Protein AF-A0A960BX23-F1 (afdb_monomer_lite)

pLDDT: mean 86.43, std 12.72, range [44.78, 97.5]

Secondary structure (DSSP, 8-state):
-HHHHTT--STTTTB--TTSPPPPS-SSHHHHHHHHH-HHHHIIIIIS-------TTT--S--HHHHHHHHHHHHHHHHHT-S-PPTTPPPPHHHHHHHHHHHHHHHHHHHHHS--S-HHHHHHHHHHHHHHHHHHHHHHHHHHTTTEEEEEEEEEEEEEEEE-TTS-EEEEEEEEEEEEEETT--EEEEEEE-S-GGGGTT-SSSSTTTTTT--HHHHHHHHHHHHH---SSPEEEEEEE-SGGGTT-EEEEEE-HHHHHHHHHHHHHHHHHHHTTB-----EEETTEEE-TTT--STT-S---HHHHHHHTTSGGGHHHHHHH-

Sequence (326 aa):
IHDRAEAVFSRFTGLVGDQVPLPEIGPSPTRLQKWFECPHHYFQRYILGLREEDDPDETVEMSPLDEGTLLHRILERLVSEWQEPGFGHPWPDQLVGRLQEITDEEFLAAETSMLIGLHIPWERTKDKLRADLHAWIASDEALRAGRWKPWATELHFDDLEVPLPDGTSLTLQGSVDRVDVDAAGNLRVLDYKSGKAAKYARLCEEEPTDQGKFLQLPLYALAAQRDLGAGPEPTRADYWFISAGQKGKTAGYDVTDDVLGRALEVIQVAVDGHRGGLFPPRPIAHSKGWECPSCQADDGKDRYDSEWFEQLLDDDLLSAYRGVIS

Structure (mmCIF, N/CA/C/O backbone):
data_AF-A0A960BX23-F1
#
_entry.id   AF-A0A960BX23-F1
#
loop_
_atom_site.group_PDB
_atom_site.id
_atom_site.type_symbol
_atom_site.label_atom_id
_atom_site.label_alt_id
_atom_site.labe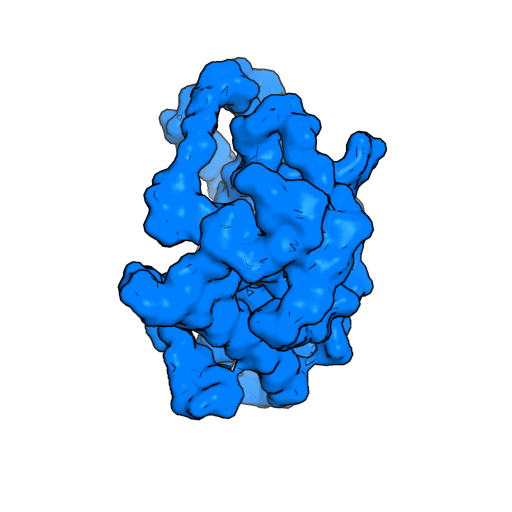l_comp_id
_atom_site.label_asym_id
_atom_site.label_entity_id
_atom_site.label_seq_id
_atom_site.pdbx_PDB_ins_code
_atom_site.Cartn_x
_atom_site.Cartn_y
_atom_site.Cartn_z
_atom_site.occupancy
_atom_site.B_iso_or_equiv
_atom_site.auth_seq_id
_atom_site.auth_comp_id
_atom_site.auth_asym_id
_atom_site.auth_atom_id
_atom_site.pdbx_PDB_model_num
ATOM 1 N N . ILE A 1 1 ? 27.955 5.524 -22.785 1.00 57.09 1 ILE A N 1
ATOM 2 C CA . ILE A 1 1 ? 28.067 7.004 -22.781 1.00 57.09 1 ILE A CA 1
ATOM 3 C C . ILE A 1 1 ? 27.251 7.599 -23.931 1.00 57.09 1 ILE A C 1
ATOM 5 O O . ILE A 1 1 ? 26.385 8.399 -23.634 1.00 57.09 1 ILE A O 1
ATOM 9 N N . HIS A 1 2 ? 27.432 7.166 -25.189 1.00 70.69 2 HIS A N 1
ATOM 10 C CA . HIS A 1 2 ? 26.635 7.656 -26.334 1.00 70.69 2 HIS A CA 1
ATOM 11 C C . HIS A 1 2 ? 25.125 7.385 -26.191 1.00 70.69 2 HIS A C 1
ATOM 13 O O . HIS A 1 2 ? 24.346 8.324 -26.176 1.00 70.69 2 HIS A O 1
ATOM 19 N N . ASP A 1 3 ? 24.730 6.131 -25.946 1.00 75.00 3 ASP A N 1
ATOM 20 C CA . ASP A 1 3 ? 23.313 5.738 -25.820 1.00 75.00 3 ASP A CA 1
ATOM 21 C C . ASP A 1 3 ? 22.569 6.509 -24.719 1.00 75.00 3 ASP A C 1
ATOM 23 O O . ASP A 1 3 ? 21.419 6.896 -24.889 1.00 75.00 3 ASP A O 1
ATOM 27 N N . ARG A 1 4 ? 23.250 6.775 -23.594 1.00 72.62 4 ARG A N 1
ATOM 28 C CA . ARG A 1 4 ? 22.710 7.588 -22.496 1.00 72.62 4 ARG A CA 1
ATOM 29 C C . ARG A 1 4 ? 22.550 9.049 -22.891 1.00 72.62 4 ARG A C 1
ATOM 31 O O . ARG A 1 4 ? 21.588 9.658 -22.469 1.00 72.62 4 ARG A O 1
ATOM 38 N N . ALA A 1 5 ? 23.455 9.617 -23.685 1.00 75.00 5 ALA A N 1
ATOM 39 C CA . ALA A 1 5 ? 23.328 10.999 -24.144 1.00 75.00 5 ALA A CA 1
ATOM 40 C C . ALA A 1 5 ? 22.219 11.168 -25.198 1.00 75.00 5 ALA A C 1
ATOM 42 O O . ALA A 1 5 ? 21.631 12.239 -25.292 1.00 75.00 5 ALA A O 1
ATOM 43 N N . GLU A 1 6 ? 21.926 10.117 -25.965 1.00 82.25 6 GLU A N 1
ATOM 44 C CA . GLU A 1 6 ? 20.954 10.134 -27.067 1.00 82.25 6 GLU A CA 1
ATOM 45 C C . GLU A 1 6 ? 19.595 9.510 -26.719 1.00 82.25 6 GLU A C 1
ATOM 47 O O . GLU A 1 6 ? 18.787 9.291 -27.617 1.00 82.25 6 GLU A O 1
ATOM 52 N N . ALA A 1 7 ? 19.348 9.205 -25.441 1.00 85.56 7 ALA A N 1
ATOM 53 C CA . ALA A 1 7 ? 18.113 8.568 -24.971 1.00 85.56 7 ALA A CA 1
ATOM 54 C C . ALA A 1 7 ? 17.758 7.269 -25.723 1.00 85.56 7 ALA A C 1
ATOM 56 O O . ALA A 1 7 ? 16.593 6.957 -25.940 1.00 85.56 7 ALA A O 1
ATOM 57 N N . VAL A 1 8 ? 18.764 6.490 -26.127 1.00 89.62 8 VAL A N 1
ATOM 58 C CA . VAL A 1 8 ? 18.545 5.196 -26.786 1.00 89.62 8 VAL A CA 1
ATOM 59 C C . VAL A 1 8 ? 18.287 4.143 -25.719 1.00 89.62 8 VAL A C 1
ATOM 61 O O . VAL A 1 8 ? 19.095 4.004 -24.794 1.00 89.62 8 VAL A O 1
ATOM 64 N N . PHE A 1 9 ? 17.202 3.374 -25.845 1.00 92.69 9 PHE A N 1
ATOM 65 C CA . PHE A 1 9 ? 16.925 2.274 -24.927 1.00 92.69 9 PHE A CA 1
ATOM 66 C C . PHE A 1 9 ? 17.838 1.076 -25.229 1.00 92.69 9 PHE A C 1
ATOM 68 O O . PHE A 1 9 ? 17.788 0.437 -26.276 1.00 92.69 9 PHE A O 1
ATOM 75 N N . SER A 1 10 ? 18.768 0.814 -24.317 1.00 91.12 10 SER A N 1
ATOM 76 C CA . SER A 1 10 ? 19.841 -0.162 -24.466 1.00 91.12 10 SER A CA 1
ATOM 77 C C . SER A 1 10 ? 20.280 -0.667 -23.094 1.00 91.12 10 SER A C 1
ATOM 79 O O . SER A 1 10 ? 19.773 -0.246 -22.050 1.00 91.12 10 SER A O 1
ATOM 81 N N . ARG A 1 11 ? 21.274 -1.558 -23.057 1.00 88.88 11 ARG A N 1
ATOM 82 C CA . ARG A 1 11 ? 21.848 -2.060 -21.796 1.00 88.88 11 ARG A CA 1
ATOM 83 C C . ARG A 1 11 ? 22.379 -0.980 -20.855 1.00 88.88 11 ARG A C 1
ATOM 85 O O . ARG A 1 11 ? 22.624 -1.258 -19.687 1.00 88.88 11 ARG A O 1
ATOM 92 N N . PHE A 1 12 ? 22.600 0.238 -21.350 1.00 84.12 12 PHE A N 1
ATOM 93 C CA . PHE A 1 12 ? 23.066 1.364 -20.540 1.00 84.12 12 PHE A CA 1
ATOM 94 C C . PHE A 1 12 ? 21.935 2.228 -19.975 1.00 84.12 12 PHE A C 1
ATOM 96 O O . PHE A 1 12 ? 22.207 3.070 -19.117 1.00 84.12 12 PHE A O 1
ATOM 103 N N . THR A 1 13 ? 20.706 2.019 -20.443 1.00 85.75 13 THR A N 1
ATOM 104 C CA . THR A 1 13 ? 19.492 2.778 -20.104 1.00 85.75 13 THR A CA 1
ATOM 105 C C . THR A 1 13 ? 18.345 1.852 -19.684 1.00 85.75 13 THR A C 1
ATOM 107 O O . THR A 1 13 ? 17.193 2.267 -19.673 1.00 85.75 13 THR A O 1
ATOM 110 N N . GLY A 1 14 ? 18.656 0.611 -19.288 1.00 89.12 14 GLY A N 1
ATOM 111 C CA . GLY A 1 14 ? 17.712 -0.280 -18.608 1.00 89.12 14 GLY A CA 1
ATOM 112 C C . GLY A 1 14 ? 17.320 -1.560 -19.343 1.00 89.12 14 GLY A C 1
ATOM 113 O O . GLY A 1 14 ? 16.531 -2.321 -18.794 1.00 89.12 14 GLY A O 1
ATOM 114 N N . LEU A 1 15 ? 17.848 -1.840 -20.539 1.00 94.06 15 LEU A N 1
ATOM 115 C CA . LEU A 1 15 ? 17.558 -3.088 -21.257 1.00 94.06 15 LEU A CA 1
ATOM 116 C C . LEU A 1 15 ? 18.519 -4.213 -20.848 1.00 94.06 15 LEU A C 1
ATOM 118 O O . LEU A 1 15 ? 19.653 -4.296 -21.320 1.00 94.06 15 LEU A O 1
ATOM 122 N N . VAL A 1 16 ? 18.051 -5.109 -19.989 1.00 93.06 16 VAL A N 1
ATOM 123 C CA . VAL A 1 16 ? 18.758 -6.340 -19.605 1.00 93.06 16 VAL A CA 1
ATOM 124 C C . VAL A 1 16 ? 18.499 -7.458 -20.622 1.00 93.06 16 VAL A C 1
ATOM 126 O O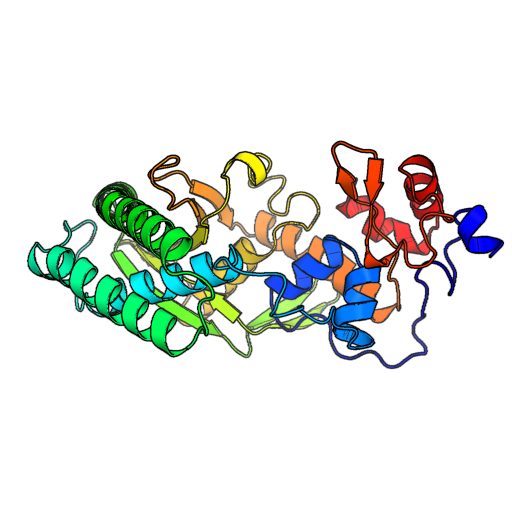 . VAL A 1 16 ? 19.424 -8.197 -20.964 1.00 93.06 16 VAL A O 1
ATOM 129 N N . GLY A 1 17 ? 17.271 -7.534 -21.146 1.00 88.31 17 GLY A N 1
ATOM 130 C CA . GLY A 1 17 ? 16.809 -8.588 -22.052 1.00 88.31 17 GLY A CA 1
ATOM 131 C C . GLY A 1 17 ? 16.349 -9.865 -21.334 1.00 88.31 17 GLY A C 1
ATOM 132 O O . GLY A 1 17 ? 16.574 -10.046 -20.139 1.00 88.31 17 GLY A O 1
ATOM 133 N N . ASP A 1 18 ? 15.732 -10.770 -22.094 1.00 83.69 18 ASP A N 1
ATOM 134 C CA . ASP A 1 18 ? 15.090 -12.006 -21.612 1.00 83.69 18 ASP A CA 1
ATOM 135 C C . ASP A 1 18 ? 16.061 -13.177 -21.356 1.00 83.69 18 ASP A C 1
ATOM 137 O O . ASP A 1 18 ? 15.694 -14.201 -20.782 1.00 83.69 18 ASP A O 1
ATOM 141 N N . GLN A 1 19 ? 17.323 -13.037 -21.769 1.00 82.44 19 GLN A N 1
ATOM 142 C CA . GLN A 1 19 ? 18.347 -14.079 -21.637 1.00 82.44 19 GLN A CA 1
ATOM 143 C C . GLN A 1 19 ? 18.961 -14.152 -20.231 1.00 82.44 19 GLN A C 1
ATOM 145 O O . GLN A 1 19 ? 19.704 -15.088 -19.926 1.00 82.44 19 GLN A O 1
ATOM 150 N N . VAL A 1 20 ? 18.706 -13.153 -19.383 1.00 82.38 20 VAL A N 1
ATOM 151 C CA . VAL A 1 20 ? 19.218 -13.109 -18.011 1.00 82.38 20 VAL A CA 1
ATOM 152 C C . VAL A 1 20 ? 18.147 -13.670 -17.078 1.00 82.38 20 VAL A C 1
ATOM 154 O O . VAL A 1 20 ? 17.039 -13.142 -17.057 1.00 82.38 20 VAL A O 1
ATOM 157 N N . PRO A 1 21 ? 18.443 -14.713 -16.281 1.00 84.31 21 PRO A N 1
ATOM 158 C CA . PRO A 1 21 ? 17.477 -15.235 -15.327 1.00 84.31 21 PRO A CA 1
ATOM 159 C C . PRO A 1 21 ? 17.216 -14.186 -14.245 1.00 84.31 21 PRO A C 1
ATOM 161 O O . PRO A 1 21 ? 18.116 -13.822 -13.485 1.00 84.31 21 PRO A O 1
ATOM 164 N N . LEU A 1 22 ? 15.978 -13.704 -14.182 1.00 87.69 22 LEU A N 1
ATOM 165 C CA . LEU A 1 22 ? 15.517 -12.771 -13.162 1.00 87.69 22 LEU A CA 1
ATOM 166 C C . LEU A 1 22 ? 14.704 -13.530 -12.103 1.00 87.69 22 LEU A C 1
ATOM 168 O O . LEU A 1 22 ? 13.997 -14.479 -12.448 1.00 87.69 22 LEU A O 1
ATOM 172 N N . PRO A 1 23 ? 14.783 -13.138 -10.817 1.00 86.88 23 PRO A N 1
ATOM 173 C CA . PRO A 1 23 ? 13.847 -13.636 -9.810 1.00 86.88 23 PRO A CA 1
ATOM 174 C C . PRO A 1 23 ? 12.416 -13.239 -10.190 1.00 86.88 23 PRO A C 1
ATOM 176 O O . PRO A 1 23 ? 12.231 -12.313 -10.977 1.00 86.88 23 PRO A O 1
ATOM 179 N N . GLU A 1 24 ? 11.402 -13.882 -9.616 1.00 83.56 24 GLU A N 1
ATOM 180 C CA . GLU A 1 24 ? 10.016 -13.457 -9.837 1.00 83.56 24 GLU A CA 1
ATOM 181 C C . GLU A 1 24 ? 9.796 -11.994 -9.427 1.00 83.56 24 GLU A C 1
ATOM 183 O O . GLU A 1 24 ? 10.445 -11.456 -8.515 1.00 83.56 24 GLU A O 1
ATOM 188 N N . ILE A 1 25 ? 8.905 -11.322 -10.160 1.00 80.94 25 ILE A N 1
ATOM 189 C CA . ILE A 1 25 ? 8.555 -9.936 -9.871 1.00 80.94 25 ILE A CA 1
ATOM 190 C C . ILE A 1 25 ? 7.824 -9.861 -8.531 1.00 80.94 25 ILE A C 1
ATOM 192 O O . ILE A 1 25 ? 7.026 -10.727 -8.204 1.00 80.94 25 ILE A O 1
ATOM 196 N N . GLY A 1 26 ? 8.150 -8.807 -7.778 1.00 70.44 26 GLY A N 1
ATOM 197 C CA . GLY A 1 26 ? 7.565 -8.378 -6.517 1.00 70.44 26 GLY A CA 1
ATOM 198 C C . GLY A 1 26 ? 6.563 -9.322 -5.863 1.00 70.44 26 GLY A C 1
ATOM 199 O O . GLY A 1 26 ? 5.403 -9.276 -6.250 1.00 70.44 26 GLY A O 1
ATOM 200 N N . PRO A 1 27 ? 6.931 -10.034 -4.784 1.00 79.75 27 PRO A N 1
ATOM 201 C CA . PRO A 1 27 ? 5.985 -10.862 -4.058 1.00 79.75 27 PRO A CA 1
ATOM 202 C C . PRO A 1 27 ? 4.917 -10.028 -3.342 1.00 79.75 27 PRO A C 1
ATOM 204 O O . PRO A 1 27 ? 4.154 -10.602 -2.605 1.00 79.75 27 PRO A O 1
ATOM 207 N N . SER A 1 28 ? 4.843 -8.698 -3.470 1.00 91.00 28 SER A N 1
ATOM 208 C CA . SER A 1 28 ? 3.833 -7.897 -2.769 1.00 91.00 28 SER A CA 1
ATOM 209 C C . SER A 1 28 ? 3.283 -6.757 -3.630 1.00 91.00 28 SER A C 1
ATOM 211 O O . SER A 1 28 ? 4.014 -6.220 -4.474 1.00 91.00 28 SER A O 1
ATOM 213 N N . PRO A 1 29 ? 2.041 -6.293 -3.369 1.00 91.12 29 PRO A N 1
ATOM 214 C CA . PRO A 1 29 ? 1.460 -5.127 -4.040 1.00 91.12 29 PRO A CA 1
ATOM 215 C C . PRO A 1 29 ? 2.351 -3.882 -3.971 1.00 91.12 29 PRO A C 1
ATOM 217 O O . PRO A 1 29 ? 2.536 -3.167 -4.955 1.00 91.12 29 PRO A O 1
ATOM 220 N N . THR A 1 30 ? 2.975 -3.640 -2.816 1.00 90.19 30 THR A N 1
ATOM 221 C CA . THR A 1 30 ? 3.885 -2.506 -2.620 1.00 90.19 30 THR A CA 1
ATOM 222 C C . THR A 1 30 ? 5.138 -2.615 -3.484 1.00 90.19 30 THR A C 1
ATOM 224 O O . THR A 1 30 ? 5.590 -1.605 -4.022 1.00 90.19 30 THR A O 1
ATOM 227 N N . ARG A 1 31 ? 5.689 -3.821 -3.676 1.00 90.56 31 ARG A N 1
ATOM 228 C CA . ARG A 1 31 ? 6.862 -4.033 -4.531 1.00 90.56 31 ARG A CA 1
ATOM 229 C C . ARG A 1 31 ? 6.519 -3.918 -6.020 1.00 90.56 31 ARG A C 1
ATOM 231 O O . ARG A 1 31 ? 7.344 -3.397 -6.765 1.00 90.56 31 ARG A O 1
ATOM 238 N N . LEU A 1 32 ? 5.310 -4.296 -6.438 1.00 92.12 32 LEU A N 1
ATOM 239 C CA . LEU A 1 32 ? 4.808 -4.018 -7.793 1.00 92.12 32 LEU A CA 1
ATOM 240 C C . LEU A 1 32 ? 4.712 -2.510 -8.069 1.00 92.12 32 LEU A C 1
ATOM 242 O O . LEU A 1 32 ? 5.215 -2.038 -9.086 1.00 92.12 32 LEU A O 1
ATOM 246 N N . GLN A 1 33 ? 4.172 -1.726 -7.130 1.00 92.50 33 GLN A N 1
ATOM 247 C CA . GLN A 1 33 ? 4.143 -0.259 -7.256 1.00 92.50 33 GLN A CA 1
ATOM 248 C C . GLN A 1 33 ? 5.553 0.336 -7.400 1.00 92.50 33 GLN A C 1
ATOM 250 O O . GLN A 1 33 ? 5.752 1.264 -8.181 1.00 92.50 33 GLN A O 1
ATOM 255 N N . LYS A 1 34 ? 6.558 -0.213 -6.694 1.00 90.94 34 LYS A N 1
ATOM 256 C CA . LYS A 1 34 ? 7.957 0.239 -6.821 1.00 90.94 34 LYS A CA 1
ATOM 257 C C . LYS A 1 34 ? 8.523 0.059 -8.225 1.00 90.94 34 LYS A C 1
ATOM 259 O O . LYS A 1 34 ? 9.371 0.856 -8.623 1.00 90.94 34 LYS A O 1
ATOM 264 N N . TRP A 1 35 ? 8.053 -0.937 -8.976 1.00 93.06 35 TRP A N 1
ATOM 265 C CA . TRP A 1 35 ? 8.427 -1.080 -10.379 1.00 93.06 35 TRP A CA 1
ATOM 266 C C . TRP A 1 35 ? 7.906 0.105 -11.201 1.00 93.06 35 TRP A C 1
ATOM 268 O O . TRP A 1 35 ? 8.678 0.716 -11.927 1.00 93.06 35 TRP A O 1
ATOM 278 N N . PHE A 1 36 ? 6.650 0.525 -11.014 1.00 91.62 36 PHE A N 1
ATOM 279 C CA . PHE A 1 36 ? 6.111 1.704 -11.702 1.00 91.62 36 PHE A CA 1
ATOM 280 C C . PHE A 1 36 ? 6.722 3.024 -11.229 1.00 91.62 36 PHE A C 1
ATOM 282 O O . PHE A 1 36 ? 6.909 3.920 -12.055 1.00 91.62 36 PHE A O 1
ATOM 289 N N . GLU A 1 37 ? 7.061 3.165 -9.943 1.00 89.06 37 GLU A N 1
ATOM 290 C CA . GLU A 1 37 ? 7.750 4.360 -9.432 1.00 89.06 37 GLU A CA 1
ATOM 291 C C . GLU A 1 37 ? 9.052 4.629 -10.196 1.00 89.06 37 GLU A C 1
ATOM 293 O O . GLU A 1 37 ? 9.281 5.760 -10.618 1.00 89.06 37 GLU A O 1
ATOM 298 N N . CYS A 1 38 ? 9.889 3.606 -10.392 1.00 89.38 38 CYS A N 1
ATOM 299 C CA . CYS A 1 38 ? 11.047 3.660 -11.283 1.00 89.38 38 CYS A CA 1
ATOM 300 C C . CYS A 1 38 ? 11.579 2.236 -11.544 1.00 89.38 38 CYS A C 1
ATOM 302 O O . CYS A 1 38 ? 12.217 1.661 -10.650 1.00 89.38 38 CYS A O 1
ATOM 304 N N . PRO A 1 39 ? 11.398 1.677 -12.758 1.00 92.38 39 PRO A N 1
ATOM 305 C CA . PRO A 1 39 ? 11.865 0.327 -13.076 1.00 92.38 39 PRO A CA 1
ATOM 306 C C . PRO A 1 39 ? 13.381 0.160 -12.892 1.00 92.38 39 PRO A C 1
ATOM 308 O O . PRO A 1 39 ? 13.846 -0.859 -12.383 1.00 92.38 39 PRO A O 1
ATOM 311 N N . HIS A 1 40 ? 14.167 1.187 -13.227 1.00 89.81 40 HIS A N 1
ATOM 312 C CA . HIS A 1 40 ? 15.617 1.170 -13.023 1.00 89.81 40 HIS A CA 1
ATOM 313 C C . HIS A 1 40 ? 16.021 1.093 -11.540 1.00 89.81 40 HIS A C 1
ATOM 315 O O . HIS A 1 40 ? 16.889 0.301 -11.170 1.00 89.81 40 HIS A O 1
ATOM 321 N N . HIS A 1 41 ? 15.376 1.872 -10.664 1.00 86.50 41 HIS A N 1
ATOM 322 C CA . HIS A 1 41 ? 15.626 1.785 -9.221 1.00 86.50 41 HIS A CA 1
ATOM 323 C C . HIS A 1 41 ? 15.174 0.431 -8.661 1.00 86.50 41 HIS A C 1
ATOM 325 O O . HIS A 1 41 ? 15.878 -0.173 -7.850 1.00 86.50 41 HIS A O 1
ATOM 331 N N . TYR A 1 42 ? 14.040 -0.090 -9.141 1.00 90.44 42 TYR A N 1
ATOM 332 C CA . TYR A 1 42 ? 13.582 -1.433 -8.799 1.00 90.44 42 TYR A CA 1
ATOM 333 C C . TYR A 1 42 ? 14.642 -2.490 -9.138 1.00 90.44 42 TYR A C 1
ATOM 335 O O . TYR A 1 42 ? 14.962 -3.330 -8.295 1.00 90.44 42 TYR A O 1
ATOM 343 N N . PHE A 1 43 ? 15.226 -2.424 -10.337 1.00 91.25 43 PHE A N 1
ATOM 344 C CA . PHE A 1 43 ? 16.296 -3.326 -10.760 1.00 91.25 43 PHE A CA 1
ATOM 345 C C . PHE A 1 43 ? 17.500 -3.263 -9.816 1.00 91.25 43 PHE A C 1
ATOM 347 O O . PHE A 1 43 ? 17.950 -4.284 -9.296 1.00 91.25 43 PHE A O 1
ATOM 354 N N . GLN A 1 44 ? 17.987 -2.061 -9.521 1.00 87.69 44 GLN A N 1
ATOM 355 C CA . GLN A 1 44 ? 19.111 -1.871 -8.608 1.00 87.69 44 GLN A CA 1
ATOM 356 C C . GLN A 1 44 ? 18.833 -2.434 -7.212 1.00 87.69 44 GLN A C 1
ATOM 358 O O . GLN A 1 44 ? 19.630 -3.214 -6.688 1.00 87.69 44 GLN A O 1
ATOM 363 N N . ARG A 1 45 ? 17.688 -2.088 -6.620 1.00 86.81 45 ARG A N 1
ATOM 364 C CA . ARG A 1 45 ? 17.377 -2.462 -5.239 1.00 86.81 45 ARG A CA 1
ATOM 365 C C . ARG A 1 45 ? 17.009 -3.932 -5.084 1.00 86.81 45 ARG A C 1
ATOM 367 O O . ARG A 1 45 ? 17.469 -4.586 -4.150 1.00 86.81 45 ARG A O 1
ATOM 374 N N . TYR A 1 46 ? 16.175 -4.458 -5.974 1.00 89.19 46 TYR A N 1
ATOM 375 C CA . TYR A 1 46 ? 15.553 -5.771 -5.795 1.00 89.19 46 TYR A CA 1
ATOM 376 C C . TYR A 1 46 ? 16.164 -6.884 -6.643 1.00 89.19 46 TYR A C 1
ATOM 378 O O . TYR A 1 46 ? 15.949 -8.050 -6.318 1.00 89.19 46 TYR A O 1
ATOM 386 N N . ILE A 1 47 ? 16.905 -6.550 -7.703 1.00 91.56 47 ILE A N 1
ATOM 387 C CA . ILE A 1 47 ? 17.570 -7.540 -8.563 1.00 91.56 47 ILE A CA 1
ATOM 388 C C . ILE A 1 47 ? 19.070 -7.563 -8.282 1.00 91.56 47 ILE A C 1
ATOM 390 O O . ILE A 1 47 ? 19.623 -8.630 -8.033 1.00 91.56 47 ILE A O 1
ATOM 394 N N . LEU A 1 48 ? 19.723 -6.397 -8.252 1.00 89.69 48 LEU A N 1
ATOM 395 C CA . LEU A 1 48 ? 21.150 -6.304 -7.920 1.00 89.69 48 LEU A CA 1
ATOM 396 C C . LEU A 1 48 ? 21.423 -6.300 -6.409 1.00 89.69 48 LEU A C 1
ATOM 398 O O . LEU A 1 48 ? 22.552 -6.550 -5.995 1.00 89.69 48 LEU A O 1
ATOM 402 N N . GLY A 1 49 ? 20.409 -6.022 -5.586 1.00 87.06 49 GLY A N 1
ATOM 403 C CA . GLY A 1 49 ? 20.549 -5.976 -4.130 1.00 87.06 49 GLY A CA 1
ATOM 404 C C . GLY A 1 49 ? 21.287 -4.738 -3.617 1.00 87.06 49 GLY A C 1
ATOM 405 O O . GLY A 1 49 ? 21.795 -4.765 -2.497 1.00 87.06 49 GLY A O 1
ATOM 406 N N . LEU A 1 50 ? 21.355 -3.664 -4.411 1.00 83.19 50 LEU A N 1
ATOM 407 C CA . LEU A 1 50 ? 21.949 -2.401 -3.985 1.00 83.19 50 LEU A CA 1
ATOM 408 C C . LEU A 1 50 ? 21.078 -1.775 -2.893 1.00 83.19 50 LEU A C 1
ATOM 410 O O . LEU A 1 50 ? 19.874 -1.563 -3.062 1.00 83.19 50 LEU A O 1
ATOM 414 N N . ARG A 1 51 ? 21.693 -1.491 -1.750 1.00 72.38 51 ARG A N 1
ATOM 415 C CA . ARG A 1 51 ? 21.066 -0.778 -0.642 1.00 72.38 51 ARG A CA 1
ATOM 416 C C . ARG A 1 51 ? 21.846 0.507 -0.435 1.00 72.38 51 ARG A C 1
ATOM 418 O O . ARG A 1 51 ? 23.071 0.464 -0.406 1.00 72.38 51 ARG A O 1
ATOM 425 N N . GLU A 1 52 ? 21.134 1.620 -0.325 1.00 65.38 52 GLU A N 1
ATOM 426 C CA . GLU A 1 52 ? 21.703 2.807 0.304 1.00 65.38 52 GLU A CA 1
ATOM 427 C C . GLU A 1 52 ? 22.066 2.401 1.739 1.00 65.38 52 GLU A C 1
ATOM 429 O O . GLU A 1 52 ? 21.278 1.720 2.405 1.00 65.38 52 GLU A O 1
ATOM 434 N N . GLU A 1 53 ? 23.298 2.685 2.158 1.00 57.66 53 GLU A N 1
ATOM 435 C CA . GLU A 1 53 ? 23.662 2.568 3.566 1.00 57.66 53 GLU A CA 1
ATOM 436 C C . GLU A 1 53 ? 22.933 3.697 4.289 1.00 57.66 53 GLU A C 1
ATOM 438 O O . GLU A 1 53 ? 23.216 4.869 4.048 1.00 57.66 53 GLU A O 1
ATOM 443 N N . ASP A 1 54 ? 21.960 3.341 5.127 1.00 54.47 54 ASP A N 1
ATOM 444 C CA . ASP A 1 54 ? 21.377 4.284 6.073 1.00 54.47 54 ASP A CA 1
ATOM 445 C C . ASP A 1 54 ? 22.504 4.676 7.039 1.00 54.47 54 ASP A C 1
ATOM 447 O O . ASP A 1 54 ? 22.936 3.838 7.834 1.00 54.47 54 ASP A O 1
ATOM 451 N N . ASP A 1 55 ? 23.032 5.902 6.936 1.00 52.28 55 ASP A N 1
ATOM 452 C CA . ASP A 1 55 ? 24.008 6.408 7.902 1.00 52.28 55 ASP A CA 1
ATOM 453 C C . ASP A 1 55 ? 23.278 6.624 9.241 1.00 52.28 55 ASP A C 1
ATOM 455 O O . ASP A 1 55 ? 22.463 7.550 9.356 1.00 52.28 55 ASP A O 1
ATOM 459 N N . PRO A 1 56 ? 23.523 5.781 10.265 1.00 50.69 56 PRO A N 1
ATOM 460 C CA . PRO A 1 56 ? 22.811 5.875 11.535 1.00 50.69 56 PRO A CA 1
ATOM 461 C C . PRO A 1 56 ? 23.086 7.204 12.250 1.00 50.69 56 PRO A C 1
ATOM 463 O O . PRO A 1 56 ? 22.284 7.616 13.089 1.00 50.69 56 PRO A O 1
ATOM 466 N N . ASP A 1 57 ? 24.201 7.869 11.923 1.00 51.81 57 ASP A N 1
ATOM 467 C CA . ASP A 1 57 ? 24.593 9.150 12.504 1.00 51.81 57 ASP A CA 1
ATOM 468 C C . ASP A 1 57 ? 23.882 10.347 11.831 1.00 51.81 57 ASP A C 1
ATOM 470 O O . ASP A 1 57 ? 23.869 11.444 12.400 1.00 51.81 57 ASP A O 1
ATOM 474 N N . GLU A 1 58 ? 23.244 10.165 10.664 1.00 50.94 58 GLU A N 1
ATOM 475 C CA . GLU A 1 58 ? 22.514 11.232 9.957 1.00 50.94 58 GLU A CA 1
ATOM 476 C C . GLU A 1 58 ? 21.032 11.342 10.363 1.00 50.94 58 GLU A C 1
ATOM 478 O O . GLU A 1 58 ? 20.453 12.434 10.305 1.00 50.94 58 GLU A O 1
ATOM 483 N N . THR A 1 59 ? 20.405 10.259 10.834 1.00 52.91 59 THR A N 1
ATOM 484 C CA . THR A 1 59 ? 18.985 10.258 11.233 1.00 52.91 59 THR A CA 1
ATOM 485 C C . THR A 1 59 ? 18.804 10.265 12.748 1.00 52.91 59 THR A C 1
ATOM 487 O O . THR A 1 59 ? 18.767 9.236 13.413 1.00 52.91 59 THR A O 1
ATOM 490 N N . VAL A 1 60 ? 18.633 11.470 13.287 1.00 60.66 60 VAL A N 1
ATOM 491 C CA . VAL A 1 60 ? 18.334 11.743 14.707 1.00 60.66 60 VAL A CA 1
ATOM 492 C C . VAL A 1 60 ? 16.834 11.562 15.023 1.00 60.66 60 VAL A C 1
ATOM 494 O O . VAL A 1 60 ? 16.441 11.420 16.178 1.00 60.66 60 VAL A O 1
ATOM 497 N N . GLU A 1 61 ? 15.972 11.573 14.003 1.00 67.56 61 GLU A N 1
ATOM 498 C CA . GLU A 1 61 ? 14.509 11.529 14.136 1.00 67.56 61 GLU A CA 1
ATOM 499 C C . GLU A 1 61 ? 13.931 10.207 13.607 1.00 67.56 61 GLU A C 1
ATOM 501 O O . GLU A 1 61 ? 14.486 9.598 12.695 1.00 67.56 61 GLU A O 1
ATOM 506 N N . MET A 1 62 ? 12.786 9.783 14.158 1.00 76.06 62 MET A N 1
ATOM 507 C CA . MET A 1 62 ? 12.028 8.639 13.641 1.00 76.06 62 MET A CA 1
ATOM 508 C C . MET A 1 62 ? 11.616 8.901 12.187 1.00 76.06 62 MET A C 1
ATOM 510 O O . MET A 1 62 ? 11.084 9.968 11.867 1.00 76.06 62 MET A O 1
ATOM 514 N N . SER A 1 63 ? 11.840 7.929 11.300 1.00 79.12 63 SER A N 1
ATOM 515 C CA . SER A 1 63 ? 11.462 8.090 9.899 1.00 79.12 63 SER A CA 1
ATOM 516 C C . SER A 1 63 ? 9.931 8.067 9.732 1.00 79.12 63 SER A C 1
ATOM 518 O O . SER A 1 63 ? 9.225 7.414 10.505 1.00 79.12 63 SER A O 1
ATOM 520 N N . PRO A 1 64 ? 9.368 8.697 8.682 1.00 81.31 64 PRO A N 1
ATOM 521 C CA . PRO A 1 64 ? 7.935 8.594 8.389 1.00 81.31 64 PRO A CA 1
ATOM 522 C C . PRO A 1 64 ? 7.435 7.153 8.184 1.00 81.31 64 PRO A C 1
ATOM 524 O O . PRO A 1 64 ? 6.246 6.886 8.369 1.00 81.31 64 PRO A O 1
ATOM 527 N N . LEU A 1 65 ? 8.320 6.238 7.769 1.00 81.31 65 LEU A N 1
ATOM 528 C CA . LEU A 1 65 ? 8.005 4.818 7.608 1.00 81.31 65 LEU A CA 1
ATOM 529 C C . LEU A 1 65 ? 7.857 4.130 8.970 1.00 81.31 65 LEU A C 1
ATOM 531 O O . LEU A 1 65 ? 6.892 3.393 9.183 1.00 81.31 65 LEU A O 1
ATOM 535 N N . ASP A 1 66 ? 8.774 4.411 9.894 1.00 84.44 66 ASP A N 1
ATOM 536 C CA . ASP A 1 66 ? 8.727 3.887 11.259 1.00 84.44 66 ASP A CA 1
ATOM 537 C C . ASP A 1 66 ? 7.522 4.441 12.022 1.00 84.44 66 ASP A C 1
ATOM 539 O O . ASP A 1 66 ? 6.814 3.678 12.678 1.00 84.44 66 ASP A O 1
ATOM 543 N N . GLU A 1 67 ? 7.220 5.738 11.865 1.00 87.94 67 GLU A N 1
ATOM 544 C CA . GLU A 1 67 ? 6.002 6.345 12.418 1.00 87.94 67 GLU A CA 1
ATOM 545 C C . GLU A 1 67 ? 4.741 5.615 11.928 1.00 87.94 67 GLU A C 1
ATOM 547 O O . GLU A 1 67 ? 3.838 5.327 12.714 1.00 87.94 67 GLU A O 1
ATOM 552 N N . GLY A 1 68 ? 4.671 5.316 10.624 1.00 88.44 68 GLY A N 1
ATOM 553 C CA . GLY A 1 68 ? 3.550 4.587 10.028 1.00 88.44 68 GLY A CA 1
ATOM 554 C C . GLY A 1 68 ? 3.419 3.167 10.578 1.00 88.44 68 GLY A C 1
ATOM 555 O O . GLY A 1 68 ? 2.328 2.772 10.981 1.00 88.44 68 GLY A O 1
ATOM 556 N N . THR A 1 69 ? 4.537 2.444 10.663 1.00 89.75 69 THR A N 1
ATOM 557 C CA . THR A 1 69 ? 4.605 1.072 11.194 1.00 89.75 69 THR A CA 1
ATOM 558 C C . THR A 1 69 ? 4.157 1.011 12.653 1.00 89.75 69 THR A C 1
ATOM 560 O O . THR A 1 69 ? 3.377 0.143 13.042 1.00 89.75 69 THR A O 1
ATOM 563 N N . LEU A 1 70 ? 4.630 1.954 13.469 1.00 92.00 70 LEU A N 1
ATOM 564 C CA . LEU A 1 70 ? 4.254 2.066 14.874 1.00 92.00 70 LEU A CA 1
ATOM 565 C C . LEU A 1 70 ? 2.752 2.312 15.027 1.00 92.00 70 LEU A C 1
ATOM 567 O O . LEU A 1 70 ? 2.096 1.695 15.865 1.00 92.00 70 LEU A O 1
ATOM 571 N N . LEU A 1 71 ? 2.199 3.192 14.194 1.00 92.69 71 LEU A N 1
ATOM 572 C CA . LEU A 1 71 ? 0.783 3.507 14.230 1.00 92.69 71 LEU A CA 1
ATOM 573 C C . LEU A 1 71 ? -0.071 2.299 13.827 1.00 92.69 71 LEU A C 1
ATOM 575 O O . LEU A 1 71 ? -1.007 1.962 14.553 1.00 92.69 71 LEU A O 1
ATOM 579 N N . HIS A 1 72 ? 0.263 1.635 12.715 1.00 94.19 72 HIS A N 1
ATOM 580 C CA . HIS A 1 72 ? -0.416 0.415 12.260 1.00 94.19 72 HIS A CA 1
ATOM 581 C C . HIS A 1 72 ? -0.511 -0.616 13.381 1.00 94.19 72 HIS A C 1
ATOM 583 O O . HIS A 1 72 ? -1.613 -1.035 13.726 1.00 94.19 72 HIS A O 1
ATOM 589 N N . ARG A 1 73 ? 0.618 -0.909 14.035 1.00 94.75 73 ARG A N 1
ATOM 590 C CA . ARG A 1 73 ? 0.685 -1.862 15.146 1.00 94.75 73 ARG A CA 1
ATOM 591 C C . ARG A 1 73 ? -0.209 -1.465 16.324 1.00 94.75 73 ARG A C 1
ATOM 593 O O . ARG A 1 73 ? -0.893 -2.313 16.889 1.00 94.75 73 ARG A O 1
ATOM 600 N N . ILE A 1 74 ? -0.235 -0.185 16.708 1.00 96.19 74 ILE A N 1
ATOM 601 C CA . ILE A 1 74 ? -1.108 0.294 17.795 1.00 96.19 74 ILE A CA 1
ATOM 602 C C . ILE A 1 74 ? -2.587 0.080 17.441 1.00 96.19 74 ILE A C 1
ATOM 604 O O . ILE A 1 74 ? -3.357 -0.404 18.274 1.00 96.19 74 ILE A O 1
ATOM 608 N N . LEU A 1 75 ? -2.992 0.433 16.217 1.00 95.62 75 LEU A N 1
ATOM 609 C CA . LEU A 1 75 ? -4.381 0.290 15.774 1.00 95.62 75 LEU A CA 1
ATOM 610 C C . LEU A 1 75 ? -4.795 -1.174 15.622 1.00 95.62 75 LEU A C 1
ATOM 612 O O . LEU A 1 75 ? -5.896 -1.532 16.037 1.00 95.62 75 LEU A O 1
ATOM 616 N N . GLU A 1 76 ? -3.924 -2.017 15.075 1.00 95.19 76 GLU A N 1
ATOM 617 C CA . GLU A 1 76 ? -4.122 -3.464 14.981 1.00 95.19 76 GLU A CA 1
ATOM 618 C C . GLU A 1 76 ? -4.363 -4.070 16.370 1.00 95.19 76 GLU A C 1
ATOM 620 O O . GLU A 1 76 ? -5.380 -4.732 16.600 1.00 95.19 76 GLU A O 1
ATOM 625 N N . ARG A 1 77 ? -3.475 -3.783 17.332 1.00 95.75 77 ARG A N 1
ATOM 626 C CA . ARG A 1 77 ? -3.610 -4.252 18.719 1.00 95.75 77 ARG A CA 1
ATOM 627 C C . ARG A 1 77 ? -4.927 -3.793 19.343 1.00 95.75 77 ARG A C 1
ATOM 629 O O . ARG A 1 77 ? -5.626 -4.592 19.954 1.00 95.75 77 ARG A O 1
ATOM 636 N N . LEU A 1 78 ? -5.303 -2.528 19.160 1.00 95.81 78 LEU A N 1
ATOM 637 C CA . LEU A 1 78 ? -6.555 -2.012 19.713 1.00 95.81 78 LEU A CA 1
ATOM 638 C C . LEU A 1 78 ? -7.787 -2.707 19.110 1.00 95.81 78 LEU A C 1
ATOM 640 O O . LEU A 1 78 ? -8.695 -3.100 19.842 1.00 95.81 78 LEU A O 1
ATOM 644 N N . VAL A 1 79 ? -7.853 -2.813 17.782 1.00 94.12 79 VAL A N 1
ATOM 645 C CA . VAL A 1 79 ? -9.027 -3.365 17.092 1.00 94.12 79 VAL A CA 1
ATOM 646 C C . VAL A 1 79 ? -9.156 -4.865 17.352 1.00 94.12 79 VAL A C 1
ATOM 648 O O . VAL A 1 79 ? -10.268 -5.336 17.574 1.00 94.12 79 VAL A O 1
ATOM 651 N N . SER A 1 80 ? -8.044 -5.602 17.399 1.00 92.56 80 SER A N 1
ATOM 652 C CA . SER A 1 80 ? -8.044 -7.038 17.712 1.00 92.56 80 SER A CA 1
ATOM 653 C C . SER A 1 80 ? -8.465 -7.353 19.157 1.00 92.56 80 SER A C 1
ATOM 655 O O . SER A 1 80 ? -9.042 -8.411 19.415 1.00 92.56 80 SER A O 1
ATOM 657 N N . GLU A 1 81 ? -8.262 -6.431 20.108 1.00 93.19 81 GLU A N 1
ATOM 658 C CA . GLU A 1 81 ? -8.787 -6.557 21.477 1.00 93.19 81 GLU A CA 1
ATOM 659 C C . GLU A 1 81 ? -10.327 -6.380 21.542 1.00 93.19 81 GLU A C 1
ATOM 661 O O . GLU A 1 81 ? -10.961 -6.780 22.527 1.00 93.19 81 GLU A O 1
ATOM 666 N N . TRP A 1 82 ? -10.974 -5.858 20.490 1.00 90.62 82 TRP A N 1
ATOM 667 C CA . TRP A 1 82 ? -12.431 -5.718 20.423 1.00 90.62 82 TRP A CA 1
ATOM 668 C C . TRP A 1 82 ? -13.103 -7.033 19.990 1.00 90.62 82 TRP A C 1
ATOM 670 O O . TRP A 1 82 ? -13.369 -7.269 18.819 1.00 90.62 82 TRP A O 1
ATOM 680 N N . GLN A 1 83 ? -13.407 -7.893 20.965 1.00 79.75 83 GLN A N 1
ATOM 681 C CA . GLN A 1 83 ? -13.843 -9.281 20.729 1.00 79.75 83 GLN A CA 1
ATOM 682 C C . GLN A 1 83 ? -15.172 -9.444 19.963 1.00 79.75 83 GLN A C 1
ATOM 684 O O . GLN A 1 83 ? -15.316 -10.396 19.205 1.00 79.75 83 GLN A O 1
ATOM 689 N N . GLU A 1 84 ? -16.147 -8.542 20.130 1.00 76.94 84 GLU A N 1
ATOM 690 C CA . GLU A 1 84 ? -17.425 -8.596 19.398 1.00 76.94 84 GLU A CA 1
ATOM 691 C C . GLU A 1 84 ? -17.963 -7.186 19.098 1.00 76.94 84 GLU A C 1
ATOM 693 O O . GLU A 1 84 ? -18.862 -6.684 19.785 1.00 76.94 84 GLU A O 1
ATOM 698 N N . PRO A 1 85 ? -17.429 -6.503 18.073 1.00 80.12 85 PRO A N 1
ATOM 699 C CA . PRO A 1 85 ? -18.004 -5.253 17.620 1.00 80.12 85 PRO A CA 1
ATOM 700 C C . PRO A 1 85 ? -19.368 -5.532 16.985 1.00 80.12 85 PRO A C 1
ATOM 702 O O . PRO A 1 85 ? -19.482 -6.206 15.959 1.00 80.12 85 PRO A O 1
ATOM 705 N N . GLY A 1 86 ? -20.435 -4.991 17.569 1.00 82.81 86 GLY A N 1
ATOM 706 C CA . GLY A 1 86 ? -21.691 -4.854 16.839 1.00 82.81 86 GLY A CA 1
ATOM 707 C C . GLY A 1 86 ? -21.559 -3.787 15.743 1.00 82.81 86 GLY A C 1
ATOM 708 O O . GLY A 1 86 ? -20.696 -2.908 15.811 1.00 82.81 86 GLY A O 1
ATOM 709 N N . PHE A 1 87 ? -22.442 -3.820 14.742 1.00 87.06 87 PHE A N 1
ATOM 710 C CA . PHE A 1 87 ? -22.429 -2.848 13.643 1.00 87.06 87 PHE A CA 1
ATOM 711 C C . PHE A 1 87 ? -22.557 -1.410 14.158 1.00 87.06 87 PHE A C 1
ATOM 713 O O . PHE A 1 87 ? -23.540 -1.053 14.806 1.00 87.06 87 PHE A O 1
ATOM 720 N N . GLY A 1 88 ? -21.534 -0.592 13.893 1.00 82.31 88 GLY A N 1
ATOM 721 C CA . GLY A 1 88 ? -21.486 0.813 14.295 1.00 82.31 88 GLY A CA 1
ATOM 722 C C . GLY A 1 88 ? -21.614 1.102 15.793 1.00 82.31 88 GLY A C 1
ATOM 723 O O . GLY A 1 88 ? -21.960 2.227 16.144 1.00 82.31 88 GLY A O 1
ATOM 724 N N . HIS A 1 89 ? -21.340 0.135 16.674 1.00 86.25 89 HIS A N 1
ATOM 725 C CA . HIS A 1 89 ? -21.303 0.401 18.114 1.00 86.25 89 HIS A CA 1
ATOM 726 C C . HIS A 1 89 ? -20.213 1.434 18.451 1.00 86.25 89 HIS A C 1
ATOM 728 O O . HIS A 1 89 ? -19.142 1.391 17.844 1.00 86.25 89 HIS A O 1
ATOM 734 N N . PRO A 1 90 ? -20.442 2.364 19.391 1.00 89.31 90 PRO A N 1
ATOM 735 C CA . PRO A 1 90 ? -19.381 3.263 19.836 1.00 89.31 90 PRO A CA 1
ATOM 736 C C . PRO A 1 90 ? -18.239 2.468 20.477 1.00 89.31 90 PRO A C 1
ATOM 738 O O . PRO A 1 90 ? -18.446 1.344 20.952 1.00 89.31 90 PRO A O 1
ATOM 741 N N . TRP A 1 91 ? -17.045 3.057 20.508 1.00 90.62 91 TRP A N 1
ATOM 742 C CA . TRP A 1 91 ? -15.930 2.473 21.243 1.00 90.62 91 TRP A CA 1
ATOM 743 C C . TRP A 1 91 ? -16.260 2.436 22.742 1.00 90.62 91 TRP A C 1
ATOM 745 O O . TRP A 1 91 ? -16.635 3.462 23.310 1.00 90.62 91 TRP A O 1
ATOM 755 N N . PRO A 1 92 ? -16.128 1.280 23.417 1.00 90.69 92 PRO A N 1
ATOM 756 C CA . PRO A 1 92 ? -16.270 1.212 24.866 1.00 90.69 92 PRO A CA 1
ATOM 757 C C . PRO A 1 92 ? -15.228 2.097 25.557 1.00 90.69 92 PRO A C 1
ATOM 759 O O . PRO A 1 92 ? -14.049 2.016 25.214 1.00 90.69 92 PRO A O 1
ATOM 762 N N . ASP A 1 93 ? -15.622 2.850 26.590 1.00 91.06 93 ASP A N 1
ATOM 763 C CA . ASP A 1 93 ? -14.706 3.711 27.365 1.00 91.06 93 ASP A CA 1
ATOM 764 C C . ASP A 1 93 ? -13.445 2.965 27.835 1.00 91.06 93 ASP A C 1
ATOM 766 O O . ASP A 1 93 ? -12.350 3.521 27.861 1.00 91.06 93 ASP A O 1
ATOM 770 N N . GLN A 1 94 ? -13.590 1.679 28.166 1.00 91.44 94 GLN A N 1
ATOM 771 C CA . GLN A 1 94 ? -12.481 0.804 28.549 1.00 91.44 94 GLN A CA 1
ATOM 772 C C . GLN A 1 94 ? -11.469 0.611 27.413 1.00 91.44 94 GLN A C 1
ATOM 774 O O . GLN A 1 94 ? -10.273 0.696 27.664 1.00 91.44 94 GLN A O 1
ATOM 779 N N . LEU A 1 95 ? -11.926 0.405 26.172 1.00 91.88 95 LEU A N 1
ATOM 780 C CA . LEU A 1 95 ? -11.044 0.278 25.006 1.00 91.88 95 LEU A CA 1
ATOM 781 C C . LEU A 1 95 ? -10.454 1.632 24.589 1.00 91.88 95 LEU A C 1
ATOM 783 O O . LEU A 1 95 ? -9.299 1.699 24.178 1.00 91.88 95 LEU A O 1
ATOM 787 N N . VAL A 1 96 ? -11.196 2.730 24.768 1.00 91.38 96 VAL A N 1
ATOM 788 C CA . VAL A 1 96 ? -10.648 4.084 24.578 1.00 91.38 96 VAL A CA 1
ATOM 789 C C . VAL A 1 96 ? -9.513 4.360 25.573 1.00 91.38 96 VAL A C 1
ATOM 791 O O . VAL A 1 96 ? -8.479 4.900 25.186 1.00 91.38 96 VAL A O 1
ATOM 794 N N . GLY A 1 97 ? -9.667 3.958 26.839 1.00 93.00 97 GLY A N 1
ATOM 795 C CA . GLY A 1 97 ? -8.584 3.997 27.826 1.00 93.00 97 GLY A CA 1
ATOM 796 C C . GLY A 1 97 ? -7.427 3.067 27.451 1.00 93.00 97 GLY A C 1
ATOM 797 O O . GLY A 1 97 ? -6.267 3.471 27.493 1.00 93.00 97 GLY A O 1
ATOM 798 N N . ARG A 1 98 ? -7.745 1.855 26.983 1.00 95.38 98 ARG A N 1
ATOM 799 C CA . ARG A 1 98 ? -6.765 0.852 26.555 1.00 95.38 98 ARG A CA 1
ATOM 800 C C . ARG A 1 98 ? -5.883 1.322 25.400 1.00 95.38 98 ARG A C 1
ATOM 802 O O . ARG A 1 98 ? -4.700 1.002 25.382 1.00 95.38 98 ARG A O 1
ATOM 809 N N . LEU A 1 99 ? -6.403 2.141 24.483 1.00 96.19 99 LEU A N 1
ATOM 810 C CA . LEU A 1 99 ? -5.597 2.766 23.428 1.00 96.19 99 LEU A CA 1
ATOM 811 C C . LEU A 1 99 ? -4.415 3.560 24.004 1.00 96.19 99 LEU A C 1
ATOM 813 O O . LEU A 1 99 ? -3.319 3.509 23.448 1.00 96.19 99 LEU A O 1
ATOM 817 N N . GLN A 1 100 ? -4.610 4.280 25.113 1.00 94.94 100 GLN A N 1
ATOM 818 C CA . GLN A 1 100 ? -3.529 5.040 25.747 1.00 94.94 100 GLN A CA 1
ATOM 819 C C . GLN A 1 100 ? -2.449 4.106 26.295 1.00 94.94 100 GLN A C 1
ATOM 821 O O . GLN A 1 100 ? -1.269 4.350 26.063 1.00 94.94 100 GLN A O 1
ATOM 826 N N . GLU A 1 101 ? -2.854 3.012 26.940 1.00 96.62 101 GLU A N 1
ATOM 827 C CA . GLU A 1 101 ? -1.935 2.003 27.472 1.00 96.62 101 GLU A CA 1
ATOM 828 C C . GLU A 1 101 ? -1.134 1.318 26.357 1.00 96.62 101 GLU A C 1
ATOM 830 O O . GLU A 1 101 ? 0.090 1.269 26.428 1.00 96.62 101 GLU A O 1
ATOM 835 N N . ILE A 1 102 ? -1.799 0.867 25.285 1.00 97.50 102 ILE A N 1
ATOM 836 C CA . ILE A 1 102 ? -1.139 0.271 24.110 1.00 97.50 102 ILE A CA 1
ATOM 837 C C . ILE A 1 102 ? -0.142 1.263 23.501 1.00 97.50 102 ILE A C 1
ATOM 839 O O . ILE A 1 102 ? 0.982 0.890 23.172 1.00 97.50 102 ILE A O 1
ATOM 843 N N . THR A 1 103 ? -0.535 2.533 23.378 1.00 96.50 103 THR A N 1
ATOM 844 C CA . THR A 1 103 ? 0.335 3.589 22.842 1.00 96.50 103 THR A CA 1
ATOM 845 C C . THR A 1 103 ? 1.590 3.766 23.702 1.00 96.50 103 THR A C 1
ATOM 847 O O . THR A 1 103 ? 2.690 3.854 23.163 1.00 96.50 103 THR A O 1
ATOM 850 N N . ASP A 1 104 ? 1.446 3.792 25.030 1.00 95.25 104 ASP A N 1
ATOM 851 C CA . ASP A 1 104 ? 2.568 3.931 25.968 1.00 95.25 104 ASP A CA 1
ATOM 852 C C . ASP A 1 104 ? 3.514 2.727 25.921 1.00 95.25 104 ASP A C 1
ATOM 854 O O . ASP A 1 104 ? 4.735 2.894 25.908 1.00 95.25 104 ASP A O 1
ATOM 858 N N . GLU A 1 105 ? 2.954 1.518 25.857 1.00 95.56 105 GLU A N 1
ATOM 859 C CA . GLU A 1 105 ? 3.707 0.270 25.718 1.00 95.56 105 GLU A CA 1
ATOM 860 C C . GLU A 1 105 ? 4.536 0.258 24.422 1.00 95.56 105 GLU A C 1
ATOM 862 O O . GLU A 1 105 ? 5.728 -0.059 24.449 1.00 95.56 105 GLU A O 1
ATOM 867 N N . GLU A 1 106 ? 3.936 0.645 23.293 1.00 93.94 106 GLU A N 1
ATOM 868 C CA . GLU A 1 106 ? 4.618 0.691 21.995 1.00 93.94 106 GLU A CA 1
ATOM 869 C C . GLU A 1 106 ? 5.666 1.806 21.916 1.00 93.94 106 GLU A C 1
ATOM 871 O O . GLU A 1 106 ? 6.733 1.611 21.331 1.00 93.94 106 GLU A O 1
ATOM 876 N N . PHE A 1 107 ? 5.423 2.955 22.551 1.00 92.19 107 PHE A N 1
ATOM 877 C CA . PHE A 1 107 ? 6.428 4.012 22.663 1.00 92.19 107 PHE A CA 1
ATOM 878 C C . PHE A 1 107 ? 7.646 3.558 23.463 1.00 92.19 107 PHE A C 1
ATOM 880 O O . PHE A 1 107 ? 8.772 3.782 23.025 1.00 92.19 107 PHE A O 1
ATOM 887 N N . LEU A 1 108 ? 7.439 2.876 24.590 1.00 89.94 108 LEU A N 1
ATOM 888 C CA . LEU A 1 108 ? 8.536 2.341 25.395 1.00 89.94 108 LEU A CA 1
ATOM 889 C C . LEU A 1 108 ? 9.326 1.258 24.638 1.00 89.94 108 LEU A C 1
ATOM 891 O O . LEU A 1 108 ? 10.557 1.198 24.719 1.00 89.94 108 LEU A O 1
ATOM 895 N N . ALA A 1 109 ? 8.632 0.407 23.878 1.00 88.00 109 ALA A N 1
ATOM 896 C CA . ALA A 1 109 ? 9.272 -0.593 23.029 1.00 88.00 109 ALA A CA 1
ATOM 897 C C . ALA A 1 109 ? 10.112 0.064 21.919 1.00 88.00 109 ALA A C 1
ATOM 899 O O . ALA A 1 109 ? 11.269 -0.318 21.713 1.00 88.00 109 ALA A O 1
ATOM 900 N N . ALA A 1 110 ? 9.571 1.094 21.258 1.00 84.44 110 ALA A N 1
ATOM 901 C CA . ALA A 1 110 ? 10.288 1.877 20.256 1.00 84.44 110 ALA A CA 1
ATOM 902 C C . ALA A 1 110 ? 11.547 2.530 20.853 1.00 84.44 110 ALA A C 1
ATOM 904 O O . ALA A 1 110 ? 12.629 2.344 20.303 1.00 84.44 110 ALA A O 1
ATOM 905 N N . GLU A 1 111 ? 11.440 3.168 22.024 1.00 81.50 111 GLU A N 1
ATOM 906 C CA . GLU A 1 111 ? 12.564 3.765 22.772 1.00 81.50 111 GLU A CA 1
ATOM 907 C C . GLU A 1 111 ? 13.664 2.760 23.130 1.00 81.50 111 GLU A C 1
ATOM 909 O O . GLU A 1 111 ? 14.837 3.118 23.189 1.00 81.50 111 GLU A O 1
ATOM 914 N N . THR A 1 112 ? 13.297 1.503 23.381 1.00 75.75 112 THR A N 1
ATOM 915 C CA . THR A 1 112 ? 14.261 0.450 23.728 1.00 75.75 112 THR A CA 1
ATOM 916 C C . THR A 1 112 ? 14.964 -0.111 22.488 1.00 75.75 112 THR A C 1
ATOM 918 O O . THR A 1 112 ? 16.126 -0.510 22.561 1.00 75.75 112 THR A O 1
ATOM 921 N N . SER A 1 113 ? 14.257 -0.170 21.355 1.00 70.94 113 SER A N 1
ATOM 922 C CA . SER A 1 113 ? 14.760 -0.733 20.093 1.00 70.94 113 SER A CA 1
ATOM 923 C C . SER A 1 113 ? 15.544 0.262 19.235 1.00 70.94 113 SER A C 1
ATOM 925 O O . SER A 1 113 ? 16.482 -0.128 18.542 1.00 70.94 113 SER A O 1
ATOM 927 N N . MET A 1 114 ? 15.181 1.542 19.292 1.00 60.53 114 MET A N 1
ATOM 928 C CA . MET A 1 114 ? 15.857 2.622 18.590 1.00 60.53 114 MET A CA 1
ATOM 929 C C . MET A 1 114 ? 16.881 3.232 19.550 1.00 60.53 114 MET A C 1
ATOM 931 O O . MET A 1 114 ? 16.532 3.692 20.632 1.00 60.53 114 MET A O 1
ATOM 935 N N . LEU A 1 115 ? 18.159 3.264 19.173 1.00 52.75 115 LEU A N 1
ATOM 936 C CA . LEU A 1 115 ? 19.157 4.113 19.832 1.00 52.75 115 LEU A CA 1
ATOM 937 C C . LEU A 1 115 ? 18.817 5.580 19.504 1.00 52.75 115 LEU A C 1
ATOM 939 O O . LEU A 1 115 ? 19.466 6.189 18.662 1.00 52.75 115 LEU A O 1
ATOM 943 N N . ILE A 1 116 ? 17.748 6.128 20.097 1.00 54.94 116 ILE A N 1
ATOM 944 C CA . ILE A 1 116 ? 17.238 7.468 19.777 1.00 54.94 116 ILE A CA 1
ATOM 945 C C . ILE A 1 116 ? 18.272 8.505 20.232 1.00 54.94 116 ILE A C 1
ATOM 947 O O . ILE A 1 116 ? 18.354 8.872 21.408 1.00 54.94 116 ILE A O 1
ATOM 951 N N . GLY A 1 117 ? 19.082 8.984 19.288 1.00 49.38 117 GLY A N 1
ATOM 952 C CA . GLY A 1 117 ? 19.901 10.172 19.463 1.00 49.38 117 GLY A CA 1
ATOM 953 C C . GLY A 1 117 ? 18.982 11.370 19.703 1.00 49.38 117 GLY A C 1
ATOM 954 O O . GLY A 1 117 ? 18.245 11.768 18.821 1.00 49.38 117 GLY A O 1
ATOM 955 N N . LEU A 1 118 ? 19.025 11.950 20.904 1.00 53.34 118 LEU A N 1
ATOM 956 C CA . LEU A 1 118 ? 18.241 13.109 21.371 1.00 53.34 118 LEU A CA 1
ATOM 957 C C . LEU A 1 118 ? 16.743 12.846 21.656 1.00 53.34 118 LEU A C 1
ATOM 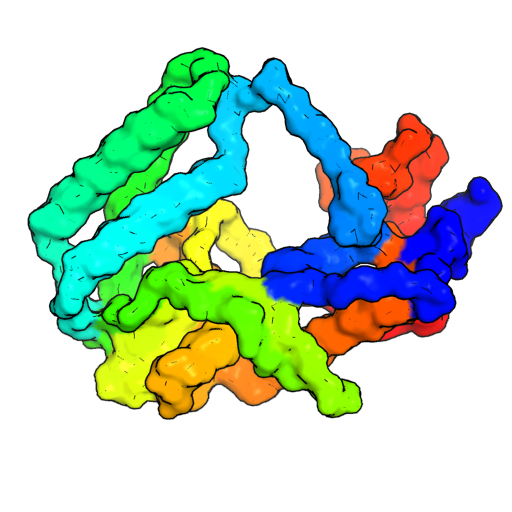959 O O . LEU A 1 118 ? 15.911 12.660 20.781 1.00 53.34 118 LEU A O 1
ATOM 963 N N . HIS A 1 119 ? 16.364 12.987 22.930 1.00 60.28 119 HIS A N 1
ATOM 964 C CA . HIS A 1 119 ? 14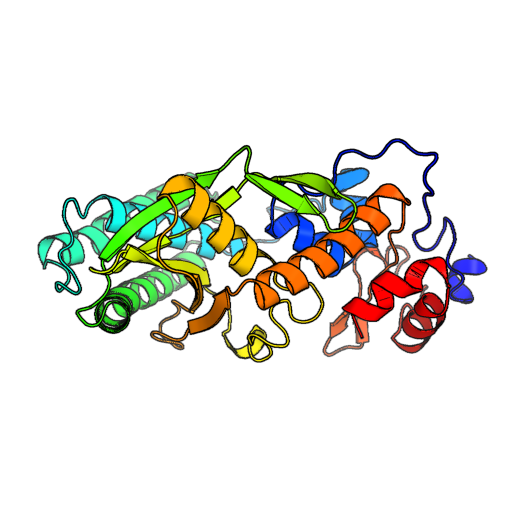.996 12.795 23.434 1.00 60.28 119 HIS A CA 1
ATOM 965 C C . HIS A 1 119 ? 13.943 13.811 22.923 1.00 60.28 119 HIS A C 1
ATOM 967 O O . HIS A 1 119 ? 12.748 13.556 23.032 1.00 60.28 119 HIS A O 1
ATOM 973 N N . ILE A 1 120 ? 14.334 14.979 22.392 1.00 60.72 120 ILE A N 1
ATOM 974 C CA . ILE A 1 120 ? 13.391 16.088 22.106 1.00 60.72 120 ILE A CA 1
ATOM 975 C C . ILE A 1 120 ? 12.527 15.863 20.845 1.00 60.72 120 ILE A C 1
ATOM 977 O O . ILE A 1 120 ? 11.316 16.092 20.927 1.00 60.72 120 ILE A O 1
ATOM 981 N N . PRO A 1 121 ? 13.073 15.443 19.684 1.00 76.50 121 PRO A N 1
ATOM 982 C CA . PRO A 1 121 ? 12.256 15.115 18.509 1.00 76.50 121 PRO A CA 1
ATOM 983 C C . PRO A 1 121 ? 11.246 13.994 18.779 1.00 76.50 121 PRO A C 1
ATOM 985 O O . PRO A 1 121 ? 10.125 14.010 18.265 1.00 76.50 121 PRO A O 1
ATOM 988 N N . TRP A 1 122 ? 11.610 13.060 19.656 1.00 83.06 122 TRP A N 1
ATOM 989 C CA . TRP A 1 122 ? 10.758 11.940 20.011 1.00 83.06 122 TRP A CA 1
ATOM 990 C C . TRP A 1 122 ? 9.511 12.348 20.807 1.00 83.06 122 TRP A C 1
ATOM 992 O O . TRP A 1 122 ? 8.410 11.951 20.439 1.00 83.06 122 TRP A O 1
ATOM 1002 N N . GLU A 1 123 ? 9.625 13.213 21.822 1.00 85.75 123 GLU A N 1
ATOM 1003 C CA . GLU A 1 123 ? 8.446 13.696 22.570 1.00 85.75 123 GLU A CA 1
ATOM 1004 C C . GLU A 1 123 ? 7.409 14.376 21.659 1.00 85.75 123 GLU A C 1
ATOM 1006 O O . GLU A 1 123 ? 6.211 14.128 21.775 1.00 85.75 123 GLU A O 1
ATOM 1011 N N . ARG A 1 124 ? 7.861 15.169 20.678 1.00 86.44 124 ARG A N 1
ATOM 1012 C CA . ARG A 1 124 ? 6.957 15.788 19.689 1.00 86.44 124 ARG A CA 1
ATOM 1013 C C . ARG A 1 124 ? 6.264 14.756 18.805 1.00 86.44 124 ARG A C 1
ATOM 1015 O O . ARG A 1 124 ? 5.100 14.936 18.449 1.00 86.44 124 ARG A O 1
ATOM 1022 N N . THR A 1 125 ? 6.982 13.697 18.444 1.00 87.69 125 THR A N 1
ATOM 1023 C CA . THR A 1 125 ? 6.439 12.579 17.664 1.00 87.69 125 THR A CA 1
ATOM 1024 C C . THR A 1 125 ? 5.376 11.840 18.472 1.00 87.69 125 THR A C 1
ATOM 1026 O O . THR A 1 125 ? 4.278 11.611 17.966 1.00 87.69 125 THR A O 1
ATOM 1029 N N . LYS A 1 126 ? 5.636 11.577 19.759 1.00 91.06 126 LYS A N 1
ATOM 1030 C CA . LYS A 1 126 ? 4.658 10.994 20.688 1.00 91.06 126 LYS A CA 1
ATOM 1031 C C . LYS A 1 126 ? 3.395 11.846 20.802 1.00 91.06 126 LYS A C 1
ATOM 1033 O O . LYS A 1 126 ? 2.295 11.319 20.646 1.00 91.06 126 LYS A O 1
ATOM 1038 N N . ASP A 1 127 ? 3.532 13.156 21.007 1.00 92.88 127 ASP A N 1
ATOM 1039 C CA . ASP A 1 127 ? 2.391 14.081 21.093 1.00 92.88 127 ASP A CA 1
ATOM 1040 C C . ASP A 1 127 ? 1.542 14.076 19.814 1.00 92.88 127 ASP A C 1
ATOM 1042 O O . ASP A 1 127 ? 0.309 14.013 19.873 1.00 92.88 127 ASP A O 1
ATOM 1046 N N . LYS A 1 128 ? 2.197 14.098 18.647 1.00 92.00 128 LYS A N 1
ATOM 1047 C CA . LYS A 1 128 ? 1.539 14.000 17.339 1.00 92.00 128 LYS A CA 1
ATOM 1048 C C . LYS A 1 128 ? 0.781 12.677 17.197 1.00 92.00 128 LYS A C 1
ATOM 1050 O O . LYS A 1 128 ? -0.409 12.702 16.891 1.00 92.00 128 LYS A O 1
ATOM 1055 N N . LEU A 1 129 ? 1.435 11.542 17.444 1.00 92.88 129 LEU A N 1
ATOM 1056 C CA . LEU A 1 129 ? 0.825 10.216 17.307 1.00 92.88 129 LEU A CA 1
ATOM 1057 C C . LEU A 1 129 ? -0.359 10.035 18.265 1.00 92.88 129 LEU A C 1
ATOM 1059 O O . LEU A 1 129 ? -1.401 9.534 17.853 1.00 92.88 129 LEU A O 1
ATOM 1063 N N . ARG A 1 130 ? -0.268 10.527 19.509 1.00 95.12 130 ARG A N 1
ATOM 1064 C CA . ARG A 1 130 ? -1.411 10.543 20.440 1.00 95.12 130 ARG A CA 1
ATOM 1065 C C . ARG A 1 130 ? -2.586 11.349 19.899 1.00 95.12 130 ARG A C 1
ATOM 1067 O O . ARG A 1 130 ? -3.730 10.914 20.017 1.00 95.12 130 ARG A O 1
ATOM 1074 N N . ALA A 1 131 ? -2.326 12.523 19.321 1.00 93.75 131 ALA A N 1
ATOM 1075 C CA . ALA A 1 131 ? -3.374 13.350 18.732 1.00 93.75 131 ALA A CA 1
ATOM 1076 C C . ALA A 1 131 ? -4.034 12.665 17.522 1.00 93.75 131 ALA A C 1
ATOM 1078 O O . ALA A 1 131 ? -5.259 12.720 17.389 1.00 93.75 131 ALA A O 1
ATOM 1079 N N . ASP A 1 132 ? -3.239 12.003 16.679 1.00 94.38 132 ASP A N 1
ATOM 1080 C CA . ASP A 1 132 ? -3.708 11.229 15.526 1.00 94.38 132 ASP A CA 1
ATOM 1081 C C . ASP A 1 132 ? -4.581 10.042 15.977 1.00 94.38 132 ASP A C 1
ATOM 1083 O O . ASP A 1 132 ? -5.731 9.930 15.556 1.00 94.38 132 ASP A O 1
ATOM 1087 N N . LEU A 1 133 ? -4.100 9.226 16.920 1.00 95.06 133 LEU A N 1
ATOM 1088 C CA . LEU A 1 133 ? -4.817 8.069 17.477 1.00 95.06 133 LEU A CA 1
ATOM 1089 C C . LEU A 1 133 ? -6.109 8.468 18.208 1.00 95.06 133 LEU A C 1
ATOM 1091 O O . LEU A 1 133 ? -7.147 7.824 18.062 1.00 95.06 133 LEU A O 1
ATOM 1095 N N . HIS A 1 134 ? -6.096 9.574 18.953 1.00 92.44 134 HIS A N 1
ATOM 1096 C CA . HIS A 1 134 ? -7.311 10.077 19.593 1.00 92.44 134 HIS A CA 1
ATOM 1097 C C . HIS A 1 134 ? -8.331 10.586 18.558 1.00 92.44 134 HIS A C 1
ATOM 1099 O O . HIS A 1 134 ? -9.531 10.343 18.688 1.00 92.44 134 HIS A O 1
ATOM 1105 N N . ALA A 1 135 ? -7.878 11.265 17.498 1.00 93.00 135 ALA A N 1
ATOM 1106 C CA . ALA A 1 135 ? -8.751 11.681 16.400 1.00 93.00 135 ALA A CA 1
ATOM 1107 C C . ALA A 1 135 ? -9.286 10.492 15.584 1.00 93.00 135 ALA A C 1
ATOM 1109 O O . ALA A 1 135 ? -10.372 10.591 14.997 1.00 93.00 135 ALA A O 1
ATOM 1110 N N . TRP A 1 136 ? -8.540 9.388 15.551 1.00 95.00 136 TRP A N 1
ATOM 1111 C CA . TRP A 1 136 ? -8.920 8.167 14.862 1.00 95.00 136 TRP A CA 1
ATOM 1112 C C . TRP A 1 136 ? -10.179 7.534 15.458 1.00 95.00 136 TRP A C 1
ATOM 1114 O O . TRP A 1 136 ? -11.071 7.218 14.684 1.00 95.00 136 TRP A O 1
ATOM 1124 N N . ILE A 1 137 ? -10.332 7.466 16.789 1.00 92.81 137 ILE A N 1
ATOM 1125 C CA . ILE A 1 137 ? -11.527 6.885 17.447 1.00 92.81 137 ILE A CA 1
ATOM 1126 C C . ILE A 1 137 ? -12.825 7.497 16.906 1.00 92.81 137 ILE A C 1
ATOM 1128 O O . ILE A 1 137 ? -13.692 6.792 16.395 1.00 92.81 137 ILE A O 1
ATOM 1132 N N . ALA A 1 138 ? -12.933 8.828 16.936 1.00 91.12 138 ALA A N 1
ATOM 1133 C CA . ALA A 1 138 ? -14.117 9.522 16.428 1.00 91.12 138 ALA A CA 1
ATOM 1134 C C . ALA A 1 138 ? -14.292 9.349 14.906 1.00 91.12 138 ALA A C 1
ATOM 1136 O O . ALA A 1 138 ? -15.414 9.315 14.402 1.00 91.12 138 ALA A O 1
ATOM 1137 N N . SER A 1 139 ? -13.183 9.246 14.166 1.00 93.50 139 SER A N 1
ATOM 1138 C CA . SER A 1 139 ? -13.215 9.005 12.720 1.00 93.50 139 SER A CA 1
ATOM 1139 C C . SER A 1 139 ? -13.690 7.587 12.397 1.00 93.50 139 SER A C 1
ATOM 1141 O O . SER A 1 139 ? -14.432 7.412 11.439 1.00 93.50 139 SER A O 1
ATOM 1143 N N . ASP A 1 140 ? -13.300 6.596 13.196 1.00 94.38 140 ASP A N 1
ATOM 1144 C CA . ASP A 1 140 ? -13.699 5.198 13.065 1.00 94.38 140 ASP A CA 1
ATOM 1145 C C . ASP A 1 140 ? -15.191 5.005 13.347 1.00 94.38 140 ASP A C 1
ATOM 1147 O O . ASP A 1 140 ? -15.889 4.360 12.567 1.00 94.38 140 ASP A O 1
ATOM 1151 N N . GLU A 1 141 ? -15.715 5.620 14.410 1.00 92.06 141 GLU A N 1
ATOM 1152 C CA . GLU A 1 141 ? -17.156 5.601 14.694 1.00 92.06 141 GLU A CA 1
ATOM 1153 C C . GLU A 1 141 ? -17.963 6.199 13.541 1.00 92.06 141 GLU A C 1
ATOM 1155 O O . GLU A 1 141 ? -18.951 5.612 13.087 1.00 92.06 141 GLU A O 1
ATOM 1160 N N . ALA A 1 142 ? -17.511 7.345 13.025 1.00 91.75 142 ALA A N 1
ATOM 1161 C CA . ALA A 1 142 ? -18.130 7.998 11.880 1.00 91.75 142 ALA A CA 1
ATOM 1162 C C . ALA A 1 142 ? -18.002 7.169 10.595 1.00 91.75 142 ALA A C 1
ATOM 1164 O O . ALA A 1 142 ? -18.923 7.167 9.784 1.00 91.75 142 ALA A O 1
ATOM 1165 N N . LEU A 1 143 ? -16.890 6.458 10.399 1.00 92.25 143 LEU A N 1
ATOM 1166 C CA . LEU A 1 143 ? -16.666 5.603 9.236 1.00 92.25 143 LEU A CA 1
ATOM 1167 C C . LEU A 1 143 ? -17.551 4.355 9.279 1.00 92.25 143 LEU A C 1
ATOM 1169 O O . LEU A 1 143 ? -18.085 3.944 8.244 1.00 92.25 143 LEU A O 1
ATOM 1173 N N . ARG A 1 144 ? -17.748 3.780 10.472 1.00 92.44 144 ARG A N 1
ATOM 1174 C CA . ARG A 1 144 ? -18.623 2.624 10.668 1.00 92.44 144 ARG A CA 1
ATOM 1175 C C . ARG A 1 144 ? -20.102 2.982 10.582 1.00 92.44 144 ARG A C 1
ATOM 1177 O O . ARG A 1 144 ? -20.866 2.156 10.088 1.00 92.44 144 ARG A O 1
ATOM 1184 N N . ALA A 1 145 ? -20.503 4.185 11.007 1.00 85.94 145 ALA A N 1
ATOM 1185 C CA . ALA A 1 145 ? -21.822 4.803 10.782 1.00 85.94 145 ALA A CA 1
ATOM 1186 C C . ALA A 1 145 ? -23.048 3.876 10.957 1.00 85.94 145 ALA A C 1
ATOM 1188 O O . ALA A 1 145 ? -23.995 3.939 10.175 1.00 85.94 145 ALA A O 1
ATOM 1189 N N . GLY A 1 146 ? -23.048 2.975 11.945 1.00 79.56 146 GLY A N 1
ATOM 1190 C CA . GLY A 1 146 ? -24.156 2.018 12.139 1.00 79.56 146 GLY A CA 1
ATOM 1191 C C . GLY A 1 146 ? -24.208 0.855 11.137 1.00 79.56 146 GLY A C 1
ATOM 1192 O O . GLY A 1 146 ? -25.084 0.003 11.252 1.00 79.56 146 GLY A O 1
ATOM 1193 N N . ARG A 1 147 ? -23.301 0.810 10.156 1.00 91.19 147 ARG A N 1
ATOM 1194 C CA . ARG A 1 147 ? -23.291 -0.158 9.050 1.00 91.19 147 ARG A CA 1
ATOM 1195 C C . ARG A 1 147 ? -22.190 -1.199 9.183 1.00 91.19 147 ARG A C 1
ATOM 1197 O O . ARG A 1 147 ? -22.453 -2.374 8.961 1.00 91.19 147 ARG A O 1
ATOM 1204 N N . TRP A 1 148 ? -20.977 -0.765 9.499 1.00 94.00 148 TRP A N 1
ATOM 1205 C CA . TRP A 1 148 ? -19.788 -1.608 9.431 1.00 94.00 148 TRP A CA 1
ATOM 1206 C C . TRP A 1 148 ? -19.358 -2.089 10.814 1.00 94.00 148 TRP A C 1
ATOM 1208 O O . TRP A 1 148 ? -19.561 -1.402 11.826 1.00 94.00 148 TRP A O 1
ATOM 1218 N N . LYS A 1 149 ? -18.728 -3.259 10.850 1.00 93.06 149 LYS A N 1
ATOM 1219 C CA . LYS A 1 149 ? -17.935 -3.727 11.986 1.00 93.06 149 LYS A CA 1
ATOM 1220 C C . LYS A 1 149 ? -16.588 -4.265 11.490 1.00 93.06 149 LYS A C 1
ATOM 1222 O O . LYS A 1 149 ? -16.570 -4.845 10.401 1.00 93.06 149 LYS A O 1
ATOM 1227 N N . PRO A 1 150 ? -15.508 -4.131 12.277 1.00 94.19 150 PRO A N 1
ATOM 1228 C CA . PRO A 1 150 ? -14.273 -4.861 12.028 1.00 94.19 150 PRO A CA 1
ATOM 1229 C C . PRO A 1 150 ? -14.548 -6.358 11.911 1.00 94.19 150 PRO A C 1
ATOM 1231 O O . PRO A 1 150 ? -15.270 -6.929 12.733 1.00 94.19 150 PRO A O 1
ATOM 1234 N N . TRP A 1 151 ? -13.992 -6.974 10.875 1.00 92.56 151 TRP A N 1
ATOM 1235 C CA . TRP A 1 151 ? -13.975 -8.423 10.702 1.00 92.56 151 TRP A CA 1
ATOM 1236 C C . TRP A 1 151 ? -12.564 -8.980 10.877 1.00 92.56 151 TRP A C 1
ATOM 1238 O O . TRP A 1 151 ? -12.385 -9.943 11.618 1.00 92.56 151 TRP A O 1
ATOM 1248 N N . ALA A 1 152 ? -11.575 -8.346 10.248 1.00 92.50 152 ALA A N 1
ATOM 1249 C CA . ALA A 1 152 ? -10.172 -8.709 10.379 1.00 92.50 152 ALA A CA 1
ATOM 1250 C C . ALA A 1 152 ? -9.291 -7.459 10.428 1.00 92.50 152 ALA A C 1
ATOM 1252 O O . ALA A 1 152 ? -9.610 -6.427 9.833 1.00 92.50 152 ALA A O 1
ATOM 1253 N N . THR A 1 153 ? -8.165 -7.575 11.116 1.00 94.25 153 THR A N 1
ATOM 1254 C CA . THR A 1 153 ? -7.040 -6.641 11.045 1.00 94.25 153 THR A CA 1
ATOM 1255 C C . THR A 1 153 ? -5.788 -7.421 10.739 1.00 94.25 153 THR A C 1
ATOM 1257 O O . THR A 1 153 ? -5.682 -8.558 11.198 1.00 94.25 153 THR A O 1
ATOM 1260 N N . GLU A 1 154 ? -4.874 -6.813 9.988 1.00 93.69 154 GLU A N 1
ATOM 1261 C CA . GLU A 1 154 ? -3.635 -7.460 9.559 1.00 93.69 154 GLU A CA 1
ATOM 1262 C C . GLU A 1 154 ? -3.925 -8.820 8.884 1.00 93.69 154 GLU A C 1
ATOM 1264 O O . GLU A 1 154 ? -3.420 -9.877 9.265 1.00 93.69 154 GLU A O 1
ATOM 1269 N N . LEU A 1 155 ? -4.847 -8.811 7.911 1.00 94.19 155 LEU A N 1
ATOM 1270 C CA . LEU A 1 155 ? -5.239 -10.017 7.180 1.00 94.19 155 LEU A CA 1
ATOM 1271 C C . LEU A 1 155 ? -4.093 -10.439 6.255 1.00 94.19 155 LEU A C 1
ATOM 1273 O O . LEU A 1 155 ? -3.978 -9.944 5.130 1.00 94.19 155 LEU A O 1
ATOM 1277 N N . HIS A 1 156 ? -3.259 -11.352 6.746 1.00 94.88 156 HIS A N 1
ATOM 1278 C CA . HIS A 1 156 ? -2.131 -11.905 6.012 1.00 94.88 156 HIS A CA 1
ATOM 1279 C C . HIS A 1 156 ? -2.561 -12.846 4.887 1.00 94.88 156 HIS A C 1
ATOM 1281 O O . HIS A 1 156 ? -3.427 -13.704 5.052 1.00 94.88 156 HIS A O 1
ATOM 1287 N N . PHE A 1 157 ? -1.870 -12.738 3.760 1.00 93.50 157 PHE A N 1
ATOM 1288 C CA . PHE A 1 157 ? -1.942 -13.682 2.656 1.00 93.50 157 PHE A CA 1
ATOM 1289 C C . PHE A 1 157 ? -0.524 -13.953 2.161 1.00 93.50 157 PHE A C 1
ATOM 1291 O O . PHE A 1 157 ? 0.243 -13.010 2.001 1.00 93.50 157 PHE A O 1
ATOM 1298 N N . ASP A 1 158 ? -0.181 -15.216 1.904 1.00 92.62 158 ASP A N 1
ATOM 1299 C CA . ASP A 1 158 ? 1.162 -15.613 1.440 1.00 92.62 158 ASP A CA 1
ATOM 1300 C C . ASP A 1 158 ? 1.160 -16.174 0.007 1.00 92.62 158 ASP A C 1
ATOM 1302 O O . ASP A 1 158 ? 2.203 -16.314 -0.629 1.00 92.62 158 ASP A O 1
ATOM 1306 N N . ASP A 1 159 ? -0.026 -16.509 -0.493 1.00 92.38 159 ASP A N 1
ATOM 1307 C CA . ASP A 1 159 ? -0.269 -17.295 -1.699 1.00 92.38 159 ASP A CA 1
ATOM 1308 C C . ASP A 1 159 ? -1.473 -16.763 -2.494 1.00 92.38 159 ASP A C 1
ATOM 1310 O O . ASP A 1 159 ? -2.277 -17.516 -3.050 1.00 92.38 159 ASP A O 1
ATOM 1314 N N . LEU A 1 160 ? -1.655 -15.441 -2.514 1.00 94.00 160 LEU A N 1
ATOM 1315 C CA . LEU A 1 160 ? -2.712 -14.826 -3.304 1.00 94.00 160 LEU A CA 1
ATOM 1316 C C . LEU A 1 160 ? -2.410 -15.013 -4.792 1.00 94.00 160 LEU A C 1
ATOM 1318 O O . LEU A 1 160 ? -1.563 -14.321 -5.353 1.00 94.00 160 LEU A O 1
ATOM 1322 N N . GLU A 1 161 ? -3.133 -15.931 -5.426 1.00 94.19 161 GLU A N 1
ATOM 1323 C CA . GLU A 1 161 ? -3.090 -16.140 -6.869 1.00 94.19 161 GLU A CA 1
ATOM 1324 C C . GLU A 1 161 ? -3.829 -15.012 -7.596 1.00 94.19 161 GLU A C 1
ATOM 1326 O O . GLU A 1 161 ? -5.059 -14.920 -7.565 1.00 94.19 161 GLU A O 1
ATOM 1331 N N . VAL A 1 162 ? -3.068 -14.155 -8.273 1.00 94.12 162 VAL A N 1
ATOM 1332 C CA . VAL A 1 162 ? -3.583 -13.055 -9.088 1.00 94.12 162 VAL A CA 1
ATOM 1333 C C . VAL A 1 162 ? -3.612 -13.499 -10.553 1.00 94.12 162 VAL A C 1
ATOM 1335 O O . VAL A 1 162 ? -2.544 -13.713 -11.133 1.00 94.12 162 VAL A O 1
ATOM 1338 N N . PRO A 1 163 ? -4.794 -13.657 -11.177 1.00 94.56 163 PRO A N 1
ATOM 1339 C CA . PRO A 1 163 ? -4.882 -14.052 -12.577 1.00 94.56 163 PRO A CA 1
ATOM 1340 C C . PRO A 1 163 ? -4.415 -12.912 -13.481 1.00 94.56 163 PRO A C 1
ATOM 1342 O O . PRO A 1 163 ? -4.807 -11.761 -13.295 1.00 94.56 163 PRO A O 1
ATOM 1345 N N . LEU A 1 164 ? -3.603 -13.232 -14.481 1.00 95.38 164 LEU A N 1
ATOM 1346 C CA . LEU A 1 164 ? -3.098 -12.268 -15.447 1.00 95.38 164 LEU A CA 1
ATOM 1347 C C . LEU A 1 164 ? -3.837 -12.390 -16.794 1.00 95.38 164 LEU A C 1
ATOM 1349 O O . LEU A 1 164 ? -4.265 -13.489 -17.166 1.00 95.38 164 LEU A O 1
ATOM 1353 N N . PRO A 1 165 ? -3.985 -11.286 -17.554 1.00 96.69 165 PRO A N 1
ATOM 1354 C CA . PRO A 1 165 ? -4.602 -11.291 -18.882 1.00 96.69 165 PRO A CA 1
ATOM 1355 C C . PRO A 1 165 ? -4.004 -12.302 -19.873 1.00 96.69 165 PRO A C 1
ATOM 1357 O O . PRO A 1 165 ? -4.723 -12.805 -20.736 1.00 96.69 165 PRO A O 1
ATOM 1360 N N . ASP A 1 166 ? -2.711 -12.623 -19.756 1.00 95.25 166 ASP A N 1
ATOM 1361 C CA . ASP A 1 166 ? -2.033 -13.620 -20.599 1.00 95.25 166 ASP A CA 1
ATOM 1362 C C . ASP A 1 166 ? -2.400 -15.088 -20.270 1.00 95.25 166 ASP A C 1
ATOM 1364 O O . ASP A 1 166 ? -1.946 -16.013 -20.949 1.00 95.25 166 ASP A O 1
ATOM 1368 N N . GLY A 1 167 ? -3.240 -15.313 -19.254 1.00 95.31 167 GLY A N 1
ATOM 1369 C CA . GLY A 1 167 ? -3.659 -16.631 -18.776 1.00 95.31 167 GLY A CA 1
ATOM 1370 C C . GLY A 1 167 ? -2.697 -17.271 -17.771 1.00 95.31 167 GLY A C 1
ATOM 1371 O O . GLY A 1 167 ? -2.961 -18.385 -17.316 1.00 95.31 167 GLY A O 1
ATOM 1372 N N . THR A 1 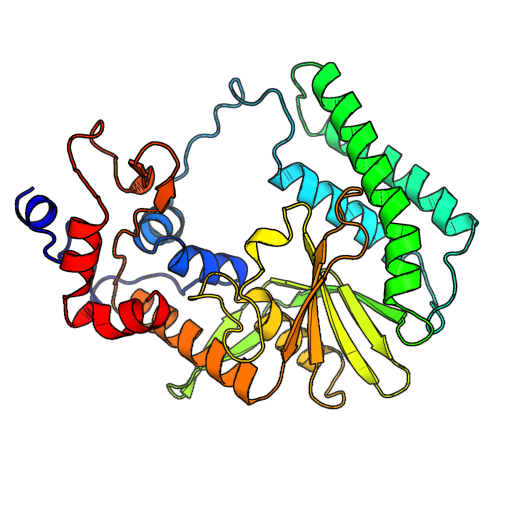168 ? -1.597 -16.600 -17.419 1.00 93.81 168 THR A N 1
ATOM 1373 C CA . THR A 1 168 ? -0.733 -16.986 -16.295 1.00 93.81 168 THR A CA 1
ATOM 1374 C C . THR A 1 168 ? -1.271 -16.430 -14.973 1.00 93.81 168 THR A C 1
ATOM 1376 O O . THR A 1 168 ? -2.272 -15.713 -14.943 1.00 93.81 168 THR A O 1
ATOM 1379 N N . SER A 1 169 ? -0.640 -16.787 -13.855 1.00 93.06 169 SER A N 1
ATOM 1380 C CA . SER A 1 169 ? -0.919 -16.189 -12.549 1.00 93.06 169 SER A CA 1
ATOM 1381 C C . SER A 1 169 ? 0.361 -15.653 -11.915 1.00 93.06 169 SER A C 1
ATOM 1383 O O . SER A 1 169 ? 1.471 -16.087 -12.238 1.00 93.06 169 SER A O 1
ATOM 1385 N N . LEU A 1 170 ? 0.189 -14.669 -11.037 1.00 93.38 170 LEU A N 1
ATOM 1386 C CA . LEU A 1 170 ? 1.227 -14.137 -10.168 1.00 93.38 170 LEU A CA 1
ATOM 1387 C C . LEU A 1 170 ? 0.844 -14.440 -8.720 1.00 93.38 170 LEU A C 1
ATOM 1389 O O . LEU A 1 170 ? -0.227 -14.033 -8.275 1.00 93.38 170 LEU A O 1
ATOM 1393 N N . THR A 1 171 ? 1.721 -15.109 -7.979 1.00 94.56 171 THR A N 1
ATOM 1394 C CA . THR A 1 171 ? 1.517 -15.362 -6.551 1.00 94.56 171 THR A CA 1
ATOM 1395 C C . THR A 1 171 ? 2.041 -14.180 -5.737 1.00 94.56 171 THR A C 1
ATOM 1397 O O . THR A 1 171 ? 3.209 -13.801 -5.854 1.00 94.56 171 THR A O 1
ATOM 1400 N N . LEU A 1 172 ? 1.186 -13.592 -4.901 1.00 94.44 172 LEU A N 1
ATOM 1401 C CA . LEU A 1 172 ? 1.535 -12.478 -4.022 1.00 94.44 172 LEU A CA 1
ATOM 1402 C C . LEU A 1 172 ? 1.360 -12.839 -2.546 1.00 94.44 172 LEU A C 1
ATOM 1404 O O . LEU A 1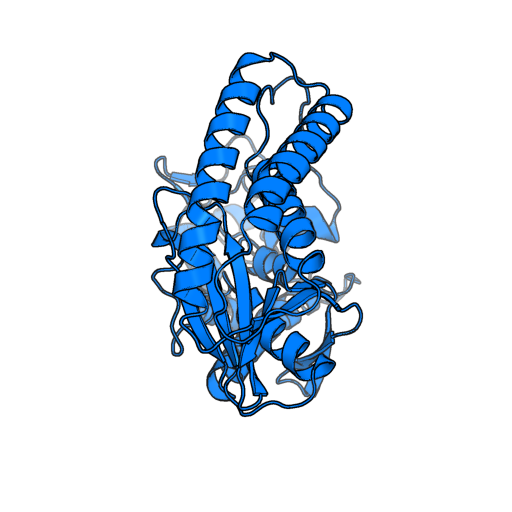 172 ? 0.439 -13.551 -2.161 1.00 94.44 172 LEU A O 1
ATOM 1408 N N . GLN A 1 173 ? 2.207 -12.235 -1.724 1.00 95.06 173 GLN A N 1
ATOM 1409 C CA . GLN A 1 173 ? 2.110 -12.155 -0.278 1.00 95.06 173 GLN A CA 1
ATOM 1410 C C . GLN A 1 173 ? 1.928 -10.699 0.185 1.00 95.06 173 GLN A C 1
ATOM 1412 O O . GLN A 1 173 ? 2.351 -9.735 -0.469 1.00 95.06 173 GLN A O 1
ATOM 1417 N N . GLY A 1 174 ? 1.328 -10.518 1.350 1.00 94.06 174 GLY A N 1
ATOM 1418 C CA . GLY A 1 174 ? 1.074 -9.210 1.922 1.00 94.06 174 GLY A CA 1
ATOM 1419 C C . GLY A 1 174 ? 0.114 -9.272 3.096 1.00 94.06 174 GLY A C 1
ATOM 1420 O O . GLY A 1 174 ? -0.139 -10.325 3.676 1.00 94.06 174 GLY A O 1
ATOM 1421 N N . SER A 1 175 ? -0.391 -8.101 3.458 1.00 94.81 175 SER A N 1
ATOM 1422 C CA . SER A 1 175 ? -1.331 -7.945 4.554 1.00 94.81 175 SER A CA 1
ATOM 1423 C C . SER A 1 175 ? -2.283 -6.802 4.246 1.00 94.81 175 SER A C 1
ATOM 1425 O O . SER A 1 175 ? -1.867 -5.786 3.680 1.00 94.81 175 SER A O 1
ATOM 1427 N N . VAL A 1 176 ? -3.556 -6.991 4.577 1.00 95.69 176 VAL A N 1
ATOM 1428 C CA . VAL A 1 176 ? -4.569 -5.937 4.528 1.00 95.69 176 VAL A CA 1
ATOM 1429 C C . VAL A 1 176 ? -4.746 -5.379 5.936 1.00 95.69 176 VAL A C 1
ATOM 1431 O O . VAL A 1 176 ? -5.187 -6.116 6.819 1.00 95.69 176 VAL A O 1
ATOM 1434 N N . ASP A 1 177 ? -4.459 -4.088 6.143 1.00 96.56 177 ASP A N 1
ATOM 1435 C CA . ASP A 1 177 ? -4.459 -3.481 7.484 1.00 96.56 177 ASP A CA 1
ATOM 1436 C C . ASP A 1 177 ? -5.785 -3.715 8.225 1.00 96.56 177 ASP A C 1
ATOM 1438 O O . ASP A 1 177 ? -5.799 -4.064 9.409 1.00 96.56 177 ASP A O 1
ATOM 1442 N N . ARG A 1 178 ? -6.921 -3.534 7.535 1.00 96.25 178 ARG A N 1
ATOM 1443 C CA . ARG A 1 178 ? -8.244 -3.809 8.098 1.00 96.25 178 ARG A CA 1
ATOM 1444 C C . ARG A 1 178 ? -9.292 -4.142 7.045 1.00 96.25 178 ARG A C 1
ATOM 1446 O O . ARG A 1 178 ? -9.389 -3.500 6.000 1.00 96.25 178 ARG A O 1
ATOM 1453 N N . VAL A 1 179 ? -10.142 -5.101 7.387 1.00 95.50 179 VAL A N 1
ATOM 1454 C CA . VAL A 1 179 ? -11.332 -5.474 6.630 1.00 95.50 179 VAL A CA 1
ATOM 1455 C C . VAL A 1 179 ? -12.549 -5.361 7.540 1.00 95.50 179 VAL A C 1
ATOM 1457 O O . VAL A 1 179 ? -12.620 -5.987 8.599 1.00 95.50 179 VAL A O 1
ATOM 1460 N N . ASP A 1 180 ? -13.520 -4.574 7.098 1.00 95.00 180 ASP A N 1
ATOM 1461 C CA . ASP A 1 180 ? -14.824 -4.412 7.722 1.00 95.00 180 ASP A CA 1
ATOM 1462 C C . ASP A 1 180 ? -15.896 -5.151 6.912 1.00 95.00 180 ASP A C 1
ATOM 1464 O O . ASP A 1 180 ? -15.821 -5.261 5.687 1.00 95.00 180 ASP A O 1
ATOM 1468 N N . VAL A 1 181 ? -16.936 -5.616 7.604 1.00 93.81 181 VAL A N 1
ATOM 1469 C CA . VAL A 1 181 ? -18.102 -6.276 7.003 1.00 93.81 181 VAL A CA 1
ATOM 1470 C C . VAL A 1 181 ? -19.388 -5.590 7.456 1.00 93.81 181 VAL A C 1
ATOM 1472 O O . VAL A 1 181 ? -19.462 -5.079 8.580 1.00 93.81 181 VAL A O 1
ATOM 1475 N N . ASP A 1 182 ? -20.408 -5.561 6.598 1.00 92.75 182 ASP A N 1
ATOM 1476 C CA . ASP A 1 182 ? -21.760 -5.128 6.970 1.00 92.75 182 ASP A CA 1
ATOM 1477 C C . ASP A 1 182 ? -22.736 -6.306 7.155 1.00 92.75 182 ASP A C 1
ATOM 1479 O O . ASP A 1 182 ? -22.395 -7.475 6.975 1.00 92.75 182 ASP A O 1
ATOM 1483 N N . ALA A 1 183 ? -23.973 -6.015 7.567 1.00 91.44 183 ALA A N 1
ATOM 1484 C CA . ALA A 1 183 ? -24.978 -7.047 7.839 1.00 91.44 183 ALA A CA 1
ATOM 1485 C C . ALA A 1 183 ? -25.406 -7.854 6.597 1.00 91.44 183 ALA A C 1
ATOM 1487 O O . ALA A 1 183 ? -25.978 -8.932 6.750 1.00 91.44 183 ALA A O 1
ATOM 1488 N N . ALA A 1 184 ? -25.151 -7.342 5.389 1.00 89.94 184 ALA A N 1
ATOM 1489 C CA . ALA A 1 184 ? -25.424 -8.032 4.131 1.00 89.94 184 ALA A CA 1
ATOM 1490 C C . ALA A 1 184 ? -24.213 -8.838 3.625 1.00 89.94 184 ALA A C 1
ATOM 1492 O O . ALA A 1 184 ? -24.325 -9.515 2.607 1.00 89.94 184 ALA A O 1
ATOM 1493 N N . GLY A 1 185 ? -23.080 -8.785 4.333 1.00 90.75 185 GLY A N 1
ATOM 1494 C CA . GLY A 1 185 ? -21.837 -9.433 3.925 1.00 90.75 185 GLY A CA 1
ATOM 1495 C C . GLY A 1 185 ? -21.032 -8.631 2.905 1.00 90.75 185 GLY A C 1
ATOM 1496 O O . GLY A 1 185 ? -20.089 -9.179 2.345 1.00 90.75 185 GLY A O 1
ATOM 1497 N N . ASN A 1 186 ? -21.375 -7.359 2.651 1.00 92.56 186 ASN A N 1
ATOM 1498 C CA . ASN A 1 186 ? -20.519 -6.508 1.825 1.00 92.56 186 ASN A CA 1
ATOM 1499 C C . ASN A 1 186 ? -19.206 -6.256 2.561 1.00 92.56 186 ASN A C 1
ATOM 1501 O O . ASN A 1 186 ? -19.190 -6.148 3.792 1.00 92.56 186 ASN A O 1
ATOM 1505 N N . LEU A 1 187 ? -18.136 -6.113 1.788 1.00 94.62 187 LEU A N 1
ATOM 1506 C CA . LEU A 1 187 ? -16.788 -5.910 2.291 1.00 94.62 187 LEU A CA 1
ATOM 1507 C C . LEU A 1 187 ? -16.340 -4.461 2.146 1.00 94.62 187 LEU A C 1
ATOM 1509 O O . LEU A 1 187 ? -16.650 -3.783 1.161 1.00 94.62 187 LEU A O 1
ATOM 1513 N N . ARG A 1 188 ? -15.559 -4.011 3.128 1.00 95.31 188 ARG A N 1
ATOM 1514 C CA . ARG A 1 188 ? -14.778 -2.787 3.037 1.00 95.31 188 ARG A CA 1
ATOM 1515 C C . ARG A 1 188 ? -13.346 -3.023 3.485 1.00 95.31 188 ARG A C 1
ATOM 1517 O O . ARG A 1 188 ? -13.096 -3.318 4.646 1.00 95.31 188 ARG A O 1
ATOM 1524 N N . VAL A 1 189 ? -12.414 -2.820 2.573 1.00 96.56 189 VAL A N 1
ATOM 1525 C CA . VAL A 1 189 ? -10.976 -2.842 2.823 1.00 96.56 189 VAL A CA 1
ATOM 1526 C C . VAL A 1 189 ? -10.489 -1.437 3.168 1.00 96.56 189 VAL A C 1
ATOM 1528 O O . VAL A 1 189 ? -10.857 -0.463 2.508 1.00 96.56 189 VAL A O 1
ATOM 1531 N N . LEU A 1 190 ? -9.646 -1.336 4.191 1.00 97.44 190 LEU A N 1
ATOM 1532 C CA . LEU A 1 190 ? -9.038 -0.098 4.663 1.00 97.44 190 LEU A CA 1
ATOM 1533 C C . LEU A 1 190 ? -7.517 -0.286 4.755 1.00 97.44 190 LEU A C 1
ATOM 1535 O O . LEU A 1 190 ? -7.055 -1.211 5.415 1.00 97.44 190 LEU A O 1
ATOM 1539 N N . ASP A 1 191 ? -6.757 0.610 4.126 1.00 97.00 191 ASP A N 1
ATOM 1540 C CA . ASP A 1 191 ? -5.299 0.730 4.282 1.00 97.00 191 ASP A CA 1
ATOM 1541 C C . ASP A 1 191 ? -4.989 2.090 4.937 1.00 97.00 191 ASP A C 1
ATOM 1543 O O . ASP A 1 191 ? -5.376 3.152 4.432 1.00 97.00 191 ASP A O 1
ATOM 1547 N N . TYR A 1 192 ? -4.360 2.080 6.111 1.00 95.75 192 TYR A N 1
ATOM 1548 C CA . TYR A 1 192 ? -4.110 3.279 6.902 1.00 95.75 192 TYR A CA 1
ATOM 1549 C C . TYR A 1 192 ? -2.914 4.062 6.350 1.00 95.75 192 TYR A C 1
ATOM 1551 O O . TYR A 1 192 ? -1.794 3.560 6.252 1.00 95.75 192 TYR A O 1
ATOM 1559 N N . LYS A 1 193 ? -3.099 5.360 6.093 1.00 93.12 193 LYS A N 1
ATOM 1560 C CA . LYS A 1 193 ? -2.043 6.253 5.596 1.00 93.12 193 LYS A CA 1
ATOM 1561 C C . LYS A 1 193 ? -1.805 7.444 6.528 1.00 93.12 193 LYS A C 1
ATOM 1563 O O . LYS A 1 193 ? -2.670 8.297 6.717 1.00 93.12 193 LYS A O 1
ATOM 1568 N N . SER A 1 194 ? -0.571 7.581 7.015 1.00 86.19 194 SER A N 1
ATOM 1569 C CA . SER A 1 194 ? -0.085 8.770 7.746 1.00 86.19 194 SER A CA 1
ATOM 1570 C C . SER A 1 194 ? 0.286 9.951 6.824 1.00 86.19 194 SER A C 1
ATOM 1572 O O . SER A 1 194 ? 0.557 11.060 7.283 1.00 86.19 194 SER A O 1
ATOM 1574 N N . GLY A 1 195 ? 0.308 9.727 5.504 1.00 85.69 195 GLY A N 1
ATOM 1575 C CA . GLY A 1 195 ? 0.640 10.728 4.486 1.00 85.69 195 GLY A CA 1
ATOM 1576 C C . GLY A 1 195 ? -0.510 11.678 4.116 1.00 85.69 195 GLY A C 1
ATOM 1577 O O . GLY A 1 195 ? -1.588 11.670 4.701 1.00 85.69 195 GLY A O 1
ATOM 1578 N N . LYS A 1 196 ? -0.293 12.524 3.097 1.00 88.81 196 LYS A N 1
ATOM 1579 C CA . LYS A 1 196 ? -1.291 13.504 2.622 1.00 88.81 196 LYS A CA 1
ATOM 1580 C C . LYS A 1 196 ? -2.266 12.897 1.607 1.00 88.81 196 LYS A C 1
ATOM 1582 O O . LYS A 1 196 ? -1.825 12.408 0.568 1.00 88.81 196 LYS A O 1
ATOM 1587 N N . ALA A 1 197 ? -3.568 13.086 1.829 1.00 91.56 197 ALA A N 1
ATOM 1588 C CA . ALA A 1 197 ? -4.647 12.640 0.942 1.00 91.56 197 ALA A CA 1
ATOM 1589 C C . ALA A 1 197 ? -4.573 13.240 -0.468 1.00 91.56 197 ALA A C 1
ATOM 1591 O O . ALA A 1 197 ? -4.947 12.599 -1.441 1.00 91.56 197 ALA A O 1
ATOM 1592 N N . ALA A 1 198 ? -4.023 14.451 -0.604 1.00 89.69 198 ALA A N 1
ATOM 1593 C CA . ALA A 1 198 ? -3.885 15.125 -1.897 1.00 89.69 198 ALA A CA 1
ATOM 1594 C C . ALA A 1 198 ? -3.069 14.322 -2.931 1.00 89.69 198 ALA A C 1
ATOM 1596 O O . ALA A 1 198 ? -3.267 14.511 -4.125 1.00 89.69 198 ALA A O 1
ATOM 1597 N N . LYS A 1 199 ? -2.184 13.411 -2.490 1.00 88.38 199 LYS A N 1
ATOM 1598 C CA . LYS A 1 199 ? -1.424 12.520 -3.385 1.00 88.38 199 LYS A CA 1
ATOM 1599 C C . LYS A 1 199 ? -2.299 11.481 -4.100 1.00 88.38 199 LYS A C 1
ATOM 1601 O O . LYS A 1 199 ? -1.862 10.923 -5.091 1.00 88.38 199 LYS A O 1
ATOM 1606 N N . TYR A 1 200 ? -3.507 11.246 -3.596 1.00 93.44 200 TYR A N 1
ATOM 1607 C CA . TYR A 1 200 ? -4.436 10.211 -4.047 1.00 93.44 200 TYR A CA 1
ATOM 1608 C C . TYR A 1 200 ? -5.641 10.812 -4.785 1.00 93.44 200 TYR A C 1
ATOM 1610 O O . TYR A 1 200 ? -6.601 10.116 -5.083 1.00 93.44 200 TYR A O 1
ATOM 1618 N N . ALA A 1 201 ? -5.614 12.118 -5.077 1.00 90.19 201 ALA A N 1
ATOM 1619 C CA . ALA A 1 201 ? -6.761 12.856 -5.606 1.00 90.19 201 ALA A CA 1
ATOM 1620 C C . ALA A 1 201 ? -7.213 12.414 -7.011 1.00 90.19 201 ALA A C 1
ATOM 1622 O O . ALA A 1 201 ? -8.306 12.784 -7.427 1.00 90.19 201 ALA A O 1
ATOM 1623 N N . ARG A 1 202 ? -6.374 11.664 -7.739 1.00 91.56 202 ARG A N 1
ATOM 1624 C CA . ARG A 1 202 ? -6.695 11.102 -9.059 1.00 91.56 202 ARG A CA 1
ATOM 1625 C C . ARG A 1 202 ? -7.377 9.736 -8.998 1.00 91.56 202 ARG A C 1
ATOM 1627 O O . ARG A 1 202 ? -7.841 9.287 -10.034 1.00 91.56 202 ARG A O 1
ATOM 1634 N N . LEU A 1 203 ? -7.414 9.085 -7.833 1.00 95.00 203 LEU A N 1
ATOM 1635 C CA . LEU A 1 203 ? -8.001 7.756 -7.707 1.00 95.00 203 LEU A CA 1
ATOM 1636 C C . LEU A 1 203 ? -9.520 7.812 -7.868 1.00 95.00 203 LEU A C 1
ATOM 1638 O O . LEU A 1 203 ? -10.210 8.491 -7.105 1.00 95.00 203 LEU A O 1
ATOM 1642 N N . CYS A 1 204 ? -10.017 7.055 -8.836 1.00 94.69 204 CYS A N 1
ATOM 1643 C CA . CYS A 1 204 ? -11.431 6.798 -9.083 1.00 94.69 204 CYS A CA 1
ATOM 1644 C C . CYS A 1 204 ? -11.581 5.448 -9.799 1.00 94.69 204 CYS A C 1
ATOM 1646 O O . CYS A 1 204 ? -10.583 4.799 -10.099 1.00 94.69 204 CYS A O 1
ATOM 1648 N N . GLU A 1 205 ? -12.811 5.015 -10.067 1.00 95.44 205 GLU A N 1
ATOM 1649 C CA . GLU A 1 205 ? -13.073 3.740 -10.754 1.00 95.44 205 GLU A CA 1
ATOM 1650 C C . GLU A 1 205 ? -12.511 3.725 -12.185 1.00 95.44 205 GLU A C 1
ATOM 1652 O O . GLU A 1 205 ? -12.052 2.690 -12.658 1.00 95.44 205 GLU A O 1
ATOM 1657 N N . GLU A 1 206 ? -12.478 4.877 -12.861 1.00 93.56 206 GLU A N 1
ATOM 1658 C CA . GLU A 1 206 ? -11.933 5.002 -14.217 1.00 93.56 206 GLU A CA 1
ATOM 1659 C C . GLU A 1 206 ? -10.396 5.042 -14.255 1.00 93.56 206 GLU A C 1
ATOM 1661 O O . GLU A 1 206 ? -9.795 4.673 -15.263 1.00 93.56 206 GLU A O 1
ATOM 1666 N N . GLU A 1 207 ? -9.754 5.480 -13.167 1.00 93.06 207 GLU A N 1
ATOM 1667 C CA . GLU A 1 207 ? -8.295 5.498 -13.011 1.00 93.06 207 GLU A CA 1
ATOM 1668 C C . GLU A 1 207 ? -7.900 4.936 -11.632 1.00 93.06 207 GLU A C 1
ATOM 1670 O O . GLU A 1 207 ? -7.436 5.667 -10.746 1.00 93.06 207 GLU A O 1
ATOM 1675 N N . PRO A 1 208 ? -8.083 3.619 -11.417 1.00 95.81 208 PRO A N 1
ATOM 1676 C CA . PRO A 1 208 ? -7.920 3.013 -10.100 1.00 95.81 208 PRO A CA 1
ATOM 1677 C C . PRO A 1 208 ? -6.453 2.896 -9.682 1.00 95.81 208 PRO A C 1
ATOM 1679 O O . PRO A 1 208 ? -6.171 2.674 -8.503 1.00 95.81 208 PRO A O 1
ATOM 1682 N N . THR A 1 209 ? -5.514 3.064 -10.623 1.00 94.94 209 THR A N 1
ATOM 1683 C CA . THR A 1 209 ? -4.082 2.878 -10.363 1.00 94.94 209 THR A CA 1
ATOM 1684 C C . THR A 1 209 ? -3.259 4.163 -10.301 1.00 94.94 209 THR A C 1
ATOM 1686 O O . THR A 1 209 ? -2.118 4.117 -9.842 1.00 94.94 209 THR A O 1
ATOM 1689 N N . ASP A 1 210 ? -3.807 5.300 -10.755 1.00 93.88 210 ASP A N 1
ATOM 1690 C CA . ASP A 1 210 ? -3.059 6.534 -11.066 1.00 93.88 210 ASP A CA 1
ATOM 1691 C C . ASP A 1 210 ? -1.718 6.215 -11.734 1.00 93.88 210 ASP A C 1
ATOM 1693 O O . ASP A 1 210 ? -0.648 6.470 -11.167 1.00 93.88 210 ASP A O 1
ATOM 1697 N N . GLN A 1 211 ? -1.777 5.635 -12.936 1.00 91.00 211 GLN A N 1
ATOM 1698 C CA . GLN A 1 211 ? -0.583 5.316 -13.728 1.00 91.00 211 GLN A CA 1
ATOM 1699 C C . GLN A 1 211 ? 0.353 4.303 -13.032 1.00 91.00 211 GLN A C 1
ATOM 1701 O O . GLN A 1 211 ? 1.577 4.482 -12.990 1.00 91.00 211 GLN A O 1
ATOM 1706 N N . GLY A 1 212 ? -0.230 3.265 -12.421 1.00 91.25 212 GLY A N 1
ATOM 1707 C CA . GLY A 1 212 ? 0.489 2.197 -11.714 1.00 91.25 212 GLY A CA 1
ATOM 1708 C C . GLY A 1 212 ? 1.080 2.585 -10.352 1.00 91.25 212 GLY A C 1
ATOM 1709 O O . GLY A 1 212 ? 1.750 1.767 -9.722 1.00 91.25 212 GLY A O 1
ATOM 1710 N N . LYS A 1 213 ? 0.839 3.810 -9.862 1.00 90.56 213 LYS A N 1
ATOM 1711 C CA . LYS A 1 213 ? 1.317 4.261 -8.541 1.00 90.56 213 LYS A CA 1
ATOM 1712 C C . LYS A 1 213 ? 0.619 3.544 -7.388 1.00 90.56 213 LYS A C 1
ATOM 1714 O O . LYS A 1 213 ? 1.214 3.395 -6.320 1.00 90.56 213 LYS A O 1
ATOM 1719 N N . PHE A 1 214 ? -0.623 3.114 -7.597 1.00 94.50 214 PHE A N 1
ATOM 1720 C CA . PHE A 1 214 ? -1.453 2.468 -6.590 1.00 94.50 214 PHE A CA 1
ATOM 1721 C C . PHE A 1 214 ? -2.009 1.149 -7.131 1.00 94.50 214 PHE A C 1
ATOM 1723 O O . PHE A 1 214 ? -2.756 1.119 -8.096 1.00 94.50 214 PHE A O 1
ATOM 1730 N N . LEU A 1 215 ? -1.632 0.039 -6.510 1.00 95.00 215 LEU A N 1
ATOM 1731 C CA . LEU A 1 215 ? -2.091 -1.312 -6.849 1.00 95.00 215 LEU A CA 1
ATOM 1732 C C . LEU A 1 215 ? -2.570 -2.076 -5.609 1.00 95.00 215 LEU A C 1
ATOM 1734 O O . LEU A 1 215 ? -3.114 -3.165 -5.738 1.00 95.00 215 LEU A O 1
ATOM 1738 N N . GLN A 1 216 ? -2.384 -1.519 -4.405 1.00 95.38 216 GLN A N 1
ATOM 1739 C CA . GLN A 1 216 ? -2.790 -2.178 -3.162 1.00 95.38 216 GLN A CA 1
ATOM 1740 C C . GLN A 1 216 ? -4.303 -2.415 -3.099 1.00 95.38 216 GLN A C 1
ATOM 1742 O O . GLN A 1 216 ? -4.708 -3.539 -2.842 1.00 95.38 216 GLN A O 1
ATOM 1747 N N . LEU A 1 217 ? -5.136 -1.395 -3.349 1.00 97.06 217 LEU A N 1
ATOM 1748 C CA . LEU A 1 217 ? -6.581 -1.489 -3.089 1.00 97.06 217 LEU A CA 1
ATOM 1749 C C . LEU A 1 217 ? -7.289 -2.615 -3.872 1.00 97.06 217 LEU A C 1
ATOM 1751 O O . LEU A 1 217 ? -7.983 -3.400 -3.225 1.00 97.06 217 LEU A O 1
ATOM 1755 N N . PRO A 1 218 ? -7.097 -2.777 -5.200 1.00 96.12 218 PRO A N 1
ATOM 1756 C CA . PRO A 1 218 ? -7.732 -3.872 -5.936 1.00 96.12 218 PRO A CA 1
ATOM 1757 C C . PRO A 1 218 ? -7.235 -5.251 -5.483 1.00 96.12 218 PRO A C 1
ATOM 1759 O O . PRO A 1 218 ? -8.020 -6.186 -5.354 1.00 96.12 218 PRO A O 1
ATOM 1762 N N . LEU A 1 219 ? -5.936 -5.375 -5.186 1.00 95.75 219 LEU A N 1
ATOM 1763 C CA . LEU A 1 219 ? -5.335 -6.634 -4.738 1.00 95.75 219 LEU A CA 1
ATOM 1764 C C . LEU A 1 219 ? -5.765 -7.008 -3.315 1.00 95.75 219 LEU A C 1
ATOM 1766 O O . LEU A 1 219 ? -5.990 -8.178 -3.022 1.00 95.75 219 LEU A O 1
ATOM 1770 N N . TYR A 1 220 ? -5.927 -6.023 -2.434 1.00 96.50 220 TYR A N 1
ATOM 1771 C CA . TYR A 1 220 ? -6.425 -6.238 -1.079 1.00 96.50 220 TYR A CA 1
ATOM 1772 C C . TYR A 1 220 ? -7.915 -6.594 -1.068 1.00 96.50 220 TYR A C 1
ATOM 1774 O O . TYR A 1 220 ? -8.326 -7.430 -0.267 1.00 96.50 220 TYR A O 1
ATOM 1782 N N . ALA A 1 221 ? -8.718 -6.017 -1.968 1.00 95.44 221 ALA A N 1
ATOM 1783 C CA . ALA A 1 221 ? -10.105 -6.439 -2.165 1.00 95.44 221 ALA A CA 1
ATOM 1784 C C . ALA A 1 221 ? -10.190 -7.912 -2.597 1.00 95.44 221 ALA A C 1
ATOM 1786 O O . ALA A 1 221 ? -10.938 -8.677 -1.988 1.00 95.44 221 ALA A O 1
ATOM 1787 N N . LEU A 1 222 ? -9.354 -8.325 -3.557 1.00 93.94 222 LEU A N 1
ATOM 1788 C CA . LEU A 1 222 ? -9.255 -9.721 -3.994 1.00 93.94 222 LEU A CA 1
ATOM 1789 C C . LEU A 1 222 ? -8.851 -10.660 -2.840 1.00 93.94 222 LEU A C 1
ATOM 1791 O O . LEU A 1 222 ? -9.457 -11.717 -2.658 1.00 93.94 222 LEU A O 1
ATOM 1795 N N . ALA A 1 223 ? -7.866 -10.265 -2.025 1.00 94.38 223 ALA A N 1
ATOM 1796 C CA . ALA A 1 223 ? -7.447 -11.030 -0.847 1.00 94.38 223 ALA A CA 1
ATOM 1797 C C . ALA A 1 223 ? -8.575 -11.178 0.188 1.00 94.38 223 ALA A C 1
ATOM 1799 O O . ALA A 1 223 ? -8.826 -12.275 0.685 1.00 94.38 223 ALA A O 1
ATOM 1800 N N . ALA A 1 224 ? -9.299 -10.093 0.476 1.00 93.75 224 ALA A N 1
ATOM 1801 C CA . ALA A 1 224 ? -10.410 -10.110 1.424 1.00 93.75 224 ALA A CA 1
ATOM 1802 C C . ALA A 1 224 ? -11.567 -11.012 0.954 1.00 93.75 224 ALA A C 1
ATOM 1804 O O . ALA A 1 224 ? -12.123 -11.768 1.753 1.00 93.75 224 ALA A O 1
ATOM 1805 N N . GLN A 1 225 ? -11.903 -10.976 -0.341 1.00 91.94 225 GLN A N 1
ATOM 1806 C CA . GLN A 1 225 ? -12.930 -11.838 -0.943 1.00 91.94 225 GLN A CA 1
ATOM 1807 C C . GLN A 1 225 ? -12.558 -13.324 -0.881 1.00 91.94 225 GLN A C 1
ATOM 1809 O O . GLN A 1 225 ? -13.425 -14.165 -0.626 1.00 91.94 225 GLN A O 1
ATOM 1814 N N . ARG A 1 226 ? -11.277 -13.655 -1.094 1.00 91.00 226 ARG A N 1
ATOM 1815 C CA . ARG A 1 226 ? -10.762 -15.029 -1.001 1.00 91.00 226 ARG A CA 1
ATOM 1816 C C . ARG A 1 226 ? -10.972 -15.619 0.396 1.00 91.00 226 ARG A C 1
ATOM 1818 O O . ARG A 1 226 ? -11.452 -16.746 0.503 1.00 91.00 226 ARG A O 1
ATOM 1825 N N . ASP A 1 227 ? -10.629 -14.866 1.441 1.00 85.81 227 ASP A N 1
ATOM 1826 C CA . ASP A 1 227 ? -10.591 -15.375 2.818 1.00 85.81 227 ASP A CA 1
ATOM 1827 C C . ASP A 1 227 ? -11.960 -15.373 3.508 1.00 85.81 227 ASP A C 1
ATOM 1829 O O . ASP A 1 227 ? -12.297 -16.332 4.205 1.00 85.81 227 ASP A O 1
ATOM 1833 N N . LEU A 1 228 ? -12.776 -14.329 3.314 1.00 80.44 228 LEU A N 1
ATOM 1834 C CA . LEU A 1 228 ? -14.125 -14.289 3.894 1.00 80.44 228 LEU A CA 1
ATOM 1835 C C . LEU A 1 228 ? -15.106 -15.212 3.138 1.00 80.44 228 LEU A C 1
ATOM 1837 O O . LEU A 1 228 ? -16.116 -15.647 3.698 1.00 80.44 228 LEU A O 1
ATOM 1841 N N . GLY A 1 229 ? -14.798 -15.536 1.879 1.00 70.50 229 GLY A N 1
ATOM 1842 C CA . GLY A 1 229 ? -15.746 -16.082 0.915 1.00 70.50 229 GLY A CA 1
ATOM 1843 C C . GLY A 1 229 ? -16.547 -14.961 0.248 1.00 70.50 229 GLY A C 1
ATOM 1844 O O . GLY A 1 229 ? -16.728 -13.892 0.828 1.00 70.50 229 GLY A O 1
ATOM 1845 N N . ALA A 1 230 ? -17.010 -15.197 -0.985 1.00 60.50 230 ALA A N 1
ATOM 1846 C CA . ALA A 1 230 ? -17.661 -14.180 -1.813 1.00 60.50 230 ALA A CA 1
ATOM 1847 C C . ALA A 1 230 ? -18.829 -13.492 -1.076 1.00 60.50 230 ALA A C 1
ATOM 1849 O O . ALA A 1 230 ? -19.922 -14.053 -0.942 1.00 60.50 230 ALA A O 1
ATOM 1850 N N . GLY A 1 231 ? -18.584 -12.268 -0.604 1.00 62.94 231 GLY A N 1
ATOM 1851 C CA . GLY A 1 231 ? -19.632 -11.297 -0.322 1.00 62.94 231 GLY A CA 1
ATOM 1852 C C . GLY A 1 231 ? -20.247 -10.793 -1.633 1.00 62.94 231 GLY A C 1
ATOM 1853 O O . GLY A 1 231 ? -19.805 -11.176 -2.719 1.00 62.94 231 GLY A O 1
ATOM 1854 N N . PRO A 1 232 ? -21.284 -9.949 -1.579 1.00 70.00 232 PRO A N 1
ATOM 1855 C CA . PRO A 1 232 ? -21.780 -9.288 -2.777 1.00 70.00 232 PRO A CA 1
ATOM 1856 C C . PRO A 1 232 ? -20.697 -8.363 -3.354 1.00 70.00 232 PRO A C 1
ATOM 1858 O O . PRO A 1 232 ? -20.119 -7.561 -2.623 1.00 70.00 232 PRO A O 1
ATOM 1861 N N . GLU A 1 233 ? -20.450 -8.456 -4.660 1.00 77.38 233 GLU A N 1
ATOM 1862 C CA . GLU A 1 233 ? -19.663 -7.458 -5.389 1.00 77.38 233 GLU A CA 1
ATOM 1863 C C . GLU A 1 233 ? -20.457 -6.147 -5.531 1.00 77.38 233 GLU A C 1
ATOM 1865 O O . GLU A 1 233 ? -21.681 -6.197 -5.734 1.00 77.38 233 GLU A O 1
ATOM 1870 N N . PRO A 1 234 ? -19.797 -4.974 -5.499 1.00 88.56 234 PRO A N 1
ATOM 1871 C CA . PRO A 1 234 ? -18.346 -4.770 -5.373 1.00 88.56 234 PRO A CA 1
ATOM 1872 C C . PRO A 1 234 ? -17.839 -4.642 -3.921 1.00 88.56 234 PRO A C 1
ATOM 1874 O O . PRO A 1 234 ? -18.554 -4.169 -3.033 1.00 88.56 234 PRO A O 1
ATOM 1877 N N . THR A 1 235 ? -16.560 -4.965 -3.692 1.00 94.12 235 THR A N 1
ATOM 1878 C CA . THR A 1 235 ? -15.853 -4.642 -2.433 1.00 94.12 235 THR A CA 1
ATOM 1879 C C . THR A 1 235 ? -15.425 -3.173 -2.413 1.00 94.12 235 THR A C 1
ATOM 1881 O O . THR A 1 235 ? -14.683 -2.729 -3.290 1.00 94.12 235 THR A O 1
ATOM 1884 N N . ARG A 1 236 ? -15.810 -2.405 -1.384 1.00 96.00 236 ARG A N 1
ATOM 1885 C CA . ARG A 1 236 ? -15.283 -1.043 -1.182 1.00 96.00 236 ARG A CA 1
ATOM 1886 C C . ARG A 1 236 ? -13.822 -1.126 -0.745 1.00 96.00 236 ARG A C 1
ATOM 1888 O O . ARG A 1 236 ? -13.532 -1.824 0.220 1.00 96.00 236 ARG A O 1
ATOM 1895 N N . ALA A 1 237 ? -12.913 -0.370 -1.349 1.00 97.38 237 ALA A N 1
ATOM 1896 C CA . ALA A 1 237 ? -11.527 -0.290 -0.886 1.00 97.38 237 ALA A CA 1
ATOM 1897 C C . ALA A 1 237 ? -11.086 1.169 -0.739 1.00 97.38 237 ALA A C 1
ATOM 1899 O O . ALA A 1 237 ? -11.259 1.966 -1.659 1.00 97.38 237 ALA A O 1
ATOM 1900 N N . ASP A 1 238 ? -10.525 1.529 0.418 1.00 97.50 238 ASP A N 1
ATOM 1901 C CA . ASP A 1 238 ? -10.119 2.899 0.731 1.00 97.50 238 ASP A CA 1
ATOM 1902 C C . ASP A 1 238 ? -8.730 2.973 1.370 1.00 97.50 238 ASP A C 1
ATOM 1904 O O . ASP A 1 238 ? -8.428 2.291 2.348 1.00 97.50 238 ASP A O 1
ATOM 1908 N N . TYR A 1 239 ? -7.932 3.934 0.912 1.00 97.38 239 TYR A N 1
ATOM 1909 C CA . TYR A 1 239 ? -6.881 4.516 1.734 1.00 97.38 239 TYR A CA 1
ATOM 1910 C C . TYR A 1 239 ? -7.510 5.435 2.776 1.00 97.38 239 TYR A C 1
ATOM 1912 O O . TYR A 1 239 ? -8.223 6.379 2.423 1.00 97.38 239 TYR A O 1
ATOM 1920 N N . TRP A 1 240 ? -7.227 5.205 4.053 1.00 96.56 240 TRP A N 1
ATOM 1921 C CA . TRP A 1 240 ? -7.764 5.987 5.160 1.00 96.56 240 TRP A CA 1
ATOM 1922 C C . TRP A 1 240 ? -6.686 6.856 5.806 1.00 96.56 240 TRP A C 1
ATOM 1924 O O . TRP A 1 240 ? -5.720 6.371 6.393 1.00 96.56 240 TRP A O 1
ATOM 1934 N N . PHE A 1 241 ? -6.863 8.175 5.714 1.00 94.69 241 PHE A N 1
ATOM 1935 C CA . PHE A 1 241 ? -5.926 9.156 6.249 1.00 94.69 241 PHE A CA 1
ATOM 1936 C C . PHE A 1 241 ? -6.219 9.456 7.715 1.00 94.69 241 PHE A C 1
ATOM 1938 O O . PHE A 1 241 ? -7.245 10.038 8.073 1.00 94.69 241 PHE A O 1
ATOM 1945 N N . ILE A 1 242 ? -5.267 9.076 8.551 1.00 90.69 242 ILE A N 1
ATOM 1946 C CA . ILE A 1 242 ? -5.418 8.996 10.008 1.00 90.69 242 ILE A CA 1
ATOM 1947 C C . ILE A 1 242 ? -4.827 10.194 10.758 1.00 90.69 242 ILE A C 1
ATOM 1949 O O . ILE A 1 242 ? -5.101 10.376 11.940 1.00 90.69 242 ILE A O 1
ATOM 1953 N N . SER A 1 243 ? -4.057 11.053 10.083 1.00 88.38 243 SER A N 1
ATOM 1954 C CA . SER A 1 243 ? -3.522 12.260 10.716 1.00 88.38 243 SER A CA 1
ATOM 1955 C C . SER A 1 243 ? -4.644 13.194 11.174 1.00 88.38 243 SER A C 1
ATOM 1957 O O . SER A 1 243 ? -5.584 13.471 10.423 1.00 88.38 243 SER A O 1
ATOM 1959 N N . ALA A 1 244 ? -4.502 13.799 12.352 1.00 82.50 244 ALA A N 1
ATOM 1960 C CA . ALA A 1 244 ? -5.501 14.656 12.984 1.00 82.50 244 ALA A CA 1
ATOM 1961 C C . ALA A 1 244 ? -5.881 15.887 12.141 1.00 82.50 244 ALA A C 1
ATOM 1963 O O . ALA A 1 244 ? -6.981 16.417 12.285 1.00 82.50 244 ALA A O 1
ATOM 1964 N N . GLY A 1 245 ? -5.010 16.343 11.234 1.00 83.19 245 GLY A N 1
ATOM 1965 C CA . GLY A 1 245 ? -5.306 17.418 10.272 1.00 83.19 245 GLY A CA 1
ATOM 1966 C C . GLY A 1 245 ? -6.146 16.988 9.058 1.00 83.19 245 GLY A C 1
ATOM 1967 O O . GLY A 1 245 ? -6.544 17.829 8.252 1.00 83.19 245 GLY A O 1
ATOM 1968 N N . GLN A 1 246 ? -6.405 15.690 8.898 1.00 85.12 246 GLN A N 1
ATOM 1969 C CA . GLN A 1 246 ? -7.093 15.080 7.756 1.00 85.12 246 GLN A CA 1
ATOM 1970 C C . GLN A 1 246 ? -8.263 14.183 8.195 1.00 85.12 246 GLN A C 1
ATOM 1972 O O . GLN A 1 246 ? -8.663 13.311 7.431 1.00 85.12 246 GLN A O 1
ATOM 1977 N N . LYS A 1 247 ? -8.803 14.414 9.405 1.00 75.69 247 LYS A N 1
ATOM 1978 C CA . LYS A 1 247 ? -9.761 13.535 10.105 1.00 75.69 247 LYS A CA 1
ATOM 1979 C C . LYS A 1 247 ? -10.774 12.865 9.178 1.00 75.69 247 LYS A C 1
ATOM 1981 O O . LYS A 1 247 ? -11.552 13.550 8.513 1.00 75.69 247 LYS A O 1
ATOM 1986 N N . GLY A 1 248 ? -10.763 11.533 9.178 1.00 77.12 248 GLY A N 1
ATOM 1987 C CA . GLY A 1 248 ? -11.752 10.697 8.496 1.00 77.12 248 GLY A CA 1
ATOM 1988 C C . GLY A 1 248 ? -11.721 10.751 6.968 1.00 77.12 248 GLY A C 1
ATOM 1989 O O . GLY A 1 248 ? -12.602 10.173 6.336 1.00 77.12 248 GLY A O 1
ATOM 1990 N N . LYS A 1 249 ? -10.745 11.433 6.350 1.00 92.88 249 LYS A N 1
ATOM 1991 C CA . LYS A 1 249 ? -10.631 11.443 4.889 1.00 92.88 249 LYS A CA 1
ATOM 1992 C C . LYS A 1 249 ? -10.274 10.051 4.392 1.00 92.88 249 LYS A C 1
ATOM 1994 O O . LYS A 1 249 ? -9.370 9.408 4.919 1.00 92.88 249 LYS A O 1
ATOM 1999 N N . THR A 1 250 ? -10.951 9.640 3.333 1.00 95.12 250 THR A N 1
ATOM 2000 C CA . THR A 1 250 ? -10.665 8.418 2.586 1.00 95.12 250 THR A CA 1
ATOM 2001 C C . THR A 1 250 ? -10.440 8.757 1.115 1.00 95.12 250 THR A C 1
ATOM 2003 O O . THR A 1 250 ? -10.921 9.788 0.636 1.00 95.12 250 THR A O 1
ATOM 2006 N N . ALA A 1 251 ? -9.666 7.931 0.417 1.00 96.31 251 ALA A N 1
ATOM 2007 C CA . ALA A 1 251 ? -9.522 7.966 -1.035 1.00 96.31 251 ALA A CA 1
ATOM 2008 C C . ALA A 1 251 ? -9.555 6.530 -1.557 1.00 96.31 251 ALA A C 1
ATOM 2010 O O . ALA A 1 251 ? -8.756 5.703 -1.124 1.00 96.31 251 ALA A O 1
ATOM 2011 N N . GLY A 1 252 ? -10.483 6.240 -2.458 1.00 96.31 252 GLY A N 1
ATOM 2012 C CA . GLY A 1 252 ? -10.777 4.875 -2.858 1.00 96.31 252 GLY A CA 1
ATOM 2013 C C . GLY A 1 252 ? -12.046 4.782 -3.687 1.00 96.31 252 GLY A C 1
ATOM 2014 O O . GLY A 1 252 ? -12.676 5.797 -4.005 1.00 96.31 252 GLY A O 1
ATOM 2015 N N . TYR A 1 253 ? -12.425 3.560 -4.014 1.00 97.25 253 TYR A N 1
ATOM 2016 C CA . TYR A 1 253 ? -13.456 3.236 -4.993 1.00 97.25 253 TYR A CA 1
ATOM 2017 C C . TYR A 1 253 ? -14.067 1.868 -4.684 1.00 97.25 253 TYR A C 1
ATOM 2019 O O . TYR A 1 253 ? -13.577 1.133 -3.820 1.00 97.25 253 TYR A O 1
ATOM 2027 N N . ASP A 1 254 ? -15.158 1.549 -5.369 1.00 97.25 254 ASP A N 1
ATOM 2028 C CA . ASP A 1 254 ? -15.723 0.208 -5.346 1.00 97.25 254 ASP A CA 1
ATOM 2029 C C . ASP A 1 254 ? -14.971 -0.653 -6.374 1.00 97.25 254 ASP A C 1
ATOM 2031 O O . ASP A 1 254 ? -14.816 -0.276 -7.534 1.00 97.25 254 ASP A O 1
ATOM 2035 N N . VAL A 1 255 ? -14.431 -1.791 -5.938 1.00 96.69 255 VAL A N 1
ATOM 2036 C CA . VAL A 1 255 ? -13.666 -2.706 -6.792 1.00 96.69 255 VAL A CA 1
ATOM 2037 C C . VAL A 1 255 ? -14.649 -3.598 -7.540 1.00 96.69 255 VAL A C 1
ATOM 2039 O O . VAL A 1 255 ? -15.073 -4.630 -7.034 1.00 96.69 255 VAL A O 1
ATOM 2042 N N . THR A 1 256 ? -15.054 -3.150 -8.724 1.00 95.69 256 THR A N 1
ATOM 2043 C CA . THR A 1 256 ? -15.852 -3.921 -9.686 1.00 95.69 256 THR A CA 1
ATOM 2044 C C . THR A 1 256 ? -14.958 -4.816 -10.551 1.00 95.69 256 THR A C 1
ATOM 2046 O O . THR A 1 256 ? -13.735 -4.657 -10.564 1.00 95.69 256 THR A O 1
ATOM 2049 N N . ASP A 1 257 ? -15.565 -5.705 -11.343 1.00 94.44 257 ASP A N 1
ATOM 2050 C CA . ASP A 1 257 ? -14.845 -6.504 -12.347 1.00 94.44 257 ASP A CA 1
ATOM 2051 C C . ASP A 1 257 ? -14.051 -5.627 -13.334 1.00 94.44 257 ASP A C 1
ATOM 2053 O O . ASP A 1 257 ? -12.929 -5.975 -13.699 1.00 94.44 257 ASP A O 1
ATOM 2057 N N . ASP A 1 258 ? -14.590 -4.465 -13.723 1.00 96.31 258 ASP A N 1
ATOM 2058 C CA . ASP A 1 258 ? -13.917 -3.524 -14.629 1.00 96.31 258 ASP A CA 1
ATOM 2059 C C . ASP A 1 258 ? -12.699 -2.868 -13.956 1.00 96.31 258 ASP A C 1
ATOM 2061 O O . ASP A 1 258 ? -11.622 -2.776 -14.553 1.00 96.31 258 ASP A O 1
ATOM 2065 N N . VAL A 1 259 ? -12.840 -2.455 -12.690 1.00 97.38 259 VAL A N 1
ATOM 2066 C CA . VAL A 1 259 ? -11.738 -1.889 -11.891 1.00 97.38 259 VAL A CA 1
ATOM 2067 C C . VAL A 1 259 ? -10.630 -2.921 -11.694 1.00 97.38 259 VAL A C 1
ATOM 2069 O O . VAL A 1 259 ? -9.449 -2.604 -11.873 1.00 97.38 259 VAL A O 1
ATOM 2072 N N . LEU A 1 260 ? -10.999 -4.158 -11.348 1.00 96.12 260 LEU A N 1
ATOM 2073 C CA . LEU A 1 260 ? -10.048 -5.251 -11.195 1.00 96.12 260 LEU A CA 1
ATOM 2074 C C . LEU A 1 260 ? -9.364 -5.555 -12.532 1.00 96.12 260 LEU A C 1
ATOM 2076 O O . LEU A 1 260 ? -8.138 -5.583 -12.582 1.00 96.12 260 LEU A O 1
ATOM 2080 N N . GLY A 1 261 ? -10.124 -5.689 -13.622 1.00 96.69 261 GLY A N 1
ATOM 2081 C CA . GLY A 1 261 ? -9.591 -5.905 -14.967 1.00 96.69 261 GLY A CA 1
ATOM 2082 C C . GLY A 1 261 ? -8.559 -4.848 -15.361 1.00 96.69 261 GLY A C 1
ATOM 2083 O O . GLY A 1 261 ? -7.456 -5.189 -15.789 1.00 96.69 261 GLY A O 1
ATOM 2084 N N . ARG A 1 262 ? -8.853 -3.567 -15.107 1.00 96.69 262 ARG A N 1
ATOM 2085 C CA . ARG A 1 262 ? -7.923 -2.460 -15.363 1.00 96.69 262 ARG A CA 1
ATOM 2086 C C . ARG A 1 262 ? -6.642 -2.555 -14.534 1.00 96.69 262 ARG A C 1
ATOM 2088 O O . ARG A 1 262 ? -5.554 -2.303 -15.049 1.00 96.69 262 ARG A O 1
ATOM 2095 N N . ALA A 1 263 ? -6.746 -2.922 -13.258 1.00 96.88 263 ALA A N 1
ATOM 2096 C CA . ALA A 1 263 ? -5.576 -3.126 -12.408 1.00 96.88 263 ALA A CA 1
ATOM 2097 C C . ALA A 1 263 ? -4.717 -4.308 -12.893 1.00 96.88 263 ALA A C 1
ATOM 2099 O O . ALA A 1 263 ? -3.490 -4.207 -12.907 1.00 96.88 263 ALA A O 1
ATOM 2100 N N . LEU A 1 264 ? -5.346 -5.400 -13.339 1.00 97.06 264 LEU A N 1
ATOM 2101 C CA . LEU A 1 264 ? -4.662 -6.581 -13.874 1.00 97.06 264 LEU A CA 1
ATOM 2102 C C . LEU A 1 264 ? -3.945 -6.292 -15.201 1.00 97.06 264 LEU A C 1
ATOM 2104 O O . LEU A 1 264 ? -2.825 -6.762 -15.392 1.00 97.06 264 LEU A O 1
ATOM 2108 N N . GLU A 1 265 ? -4.526 -5.472 -16.083 1.00 97.31 265 GLU A N 1
ATOM 2109 C CA . GLU A 1 265 ? -3.843 -4.968 -17.286 1.00 97.31 265 GLU A CA 1
ATOM 2110 C C . GLU A 1 265 ? -2.560 -4.209 -16.927 1.00 97.31 265 GLU A C 1
ATOM 2112 O O . GLU A 1 265 ? -1.505 -4.441 -17.517 1.00 97.31 265 GLU A O 1
ATOM 2117 N N . VAL A 1 266 ? -2.626 -3.327 -15.927 1.00 97.12 266 VAL A N 1
ATOM 2118 C CA . VAL A 1 266 ? -1.453 -2.584 -15.450 1.00 97.12 266 VAL A CA 1
ATOM 2119 C C . VAL A 1 266 ? -0.414 -3.536 -14.850 1.00 97.12 266 VAL A C 1
ATOM 2121 O O . VAL A 1 266 ? 0.771 -3.422 -15.156 1.00 97.12 266 VAL A O 1
ATOM 2124 N N . ILE A 1 267 ? -0.826 -4.517 -14.045 1.00 96.38 267 ILE A N 1
ATOM 2125 C CA . ILE A 1 267 ? 0.093 -5.512 -13.471 1.00 96.38 267 ILE A CA 1
ATOM 2126 C C . ILE A 1 267 ? 0.773 -6.338 -14.570 1.00 96.38 267 ILE A C 1
ATOM 2128 O O . ILE A 1 267 ? 1.983 -6.553 -14.483 1.00 96.38 267 ILE A O 1
ATOM 2132 N N . GLN A 1 268 ? 0.051 -6.735 -15.624 1.00 96.81 268 GLN A N 1
ATOM 2133 C CA . GLN A 1 268 ? 0.630 -7.441 -16.773 1.00 96.81 268 GLN A CA 1
ATOM 2134 C C . GLN A 1 268 ? 1.779 -6.645 -17.395 1.00 96.81 268 GLN A C 1
ATOM 2136 O O . GLN A 1 268 ? 2.835 -7.212 -17.653 1.00 96.81 268 GLN A O 1
ATOM 2141 N N . VAL A 1 269 ? 1.622 -5.329 -17.569 1.00 97.06 269 VAL A N 1
ATOM 2142 C CA . VAL A 1 269 ? 2.685 -4.475 -18.127 1.00 97.06 269 VAL A CA 1
ATOM 2143 C C . VAL A 1 269 ? 3.954 -4.524 -17.272 1.00 97.06 269 VAL A C 1
ATOM 2145 O O . VAL A 1 269 ? 5.054 -4.619 -17.818 1.00 97.06 269 VAL A O 1
ATOM 2148 N N . ALA A 1 270 ? 3.829 -4.502 -15.942 1.00 95.88 270 ALA A N 1
ATOM 2149 C CA . ALA A 1 270 ? 4.984 -4.662 -15.057 1.00 95.88 270 ALA A CA 1
ATOM 2150 C C . ALA A 1 270 ? 5.598 -6.063 -15.141 1.00 95.88 270 ALA A C 1
ATOM 2152 O O . ALA A 1 270 ? 6.822 -6.192 -15.174 1.00 95.88 270 ALA A O 1
ATOM 2153 N N . VAL A 1 271 ? 4.768 -7.108 -15.192 1.00 95.50 271 VAL A N 1
ATOM 2154 C CA . VAL A 1 271 ? 5.213 -8.505 -15.290 1.00 95.50 271 VAL A CA 1
ATOM 2155 C C . VAL A 1 271 ? 5.963 -8.747 -16.600 1.00 95.50 271 VAL A C 1
ATOM 2157 O O . VAL A 1 271 ? 7.065 -9.295 -16.570 1.00 95.50 271 VAL A O 1
ATOM 2160 N N . ASP A 1 272 ? 5.419 -8.298 -17.729 1.00 95.38 272 ASP A N 1
ATOM 2161 C CA . ASP A 1 272 ? 6.038 -8.426 -19.051 1.00 95.38 272 ASP A CA 1
ATOM 2162 C C . ASP A 1 272 ? 7.310 -7.593 -19.152 1.00 95.38 272 ASP A C 1
ATOM 2164 O O . ASP A 1 272 ? 8.335 -8.088 -19.621 1.00 95.38 272 ASP A O 1
ATOM 2168 N N . GLY A 1 273 ? 7.279 -6.358 -18.641 1.00 95.44 273 GLY A N 1
ATOM 2169 C CA . GLY A 1 273 ? 8.458 -5.508 -18.553 1.00 95.44 273 GLY A CA 1
ATOM 2170 C C . GLY A 1 273 ? 9.569 -6.170 -17.742 1.00 95.44 273 GLY A C 1
ATOM 2171 O O . GLY A 1 273 ? 10.706 -6.252 -18.197 1.00 95.44 273 GLY A O 1
ATOM 2172 N N . HIS A 1 274 ? 9.249 -6.734 -16.578 1.00 95.25 274 HIS A N 1
ATOM 2173 C CA . HIS A 1 274 ? 10.215 -7.464 -15.760 1.00 95.25 274 HIS A CA 1
ATOM 2174 C C . HIS A 1 274 ? 10.732 -8.727 -16.458 1.00 95.25 274 HIS A C 1
ATOM 2176 O O . HIS A 1 274 ? 11.942 -8.907 -16.535 1.00 95.25 274 HIS A O 1
ATOM 2182 N N . ARG A 1 275 ? 9.855 -9.576 -17.013 1.00 93.38 275 ARG A N 1
ATOM 2183 C CA . ARG A 1 275 ? 10.243 -10.810 -17.730 1.00 93.38 275 ARG A CA 1
ATOM 2184 C C . ARG A 1 275 ? 11.106 -10.516 -18.963 1.00 93.38 275 ARG A C 1
ATOM 2186 O O . ARG A 1 275 ? 12.052 -11.250 -19.228 1.00 93.38 275 ARG A O 1
ATOM 2193 N N . GLY A 1 276 ? 10.814 -9.433 -19.681 1.00 94.75 276 GLY A N 1
ATOM 2194 C CA . GLY A 1 276 ? 11.594 -8.960 -20.828 1.00 94.75 276 GLY A CA 1
ATOM 2195 C C . GLY A 1 276 ? 12.896 -8.242 -20.454 1.00 94.75 276 GLY A C 1
ATOM 2196 O O . GLY A 1 276 ? 13.662 -7.859 -21.339 1.00 94.75 276 GLY A O 1
ATOM 2197 N N . GLY A 1 277 ? 13.162 -8.038 -19.160 1.00 95.94 277 GLY A N 1
ATOM 2198 C CA . GLY A 1 277 ? 14.338 -7.318 -18.684 1.00 95.94 277 GLY A CA 1
ATOM 2199 C C . GLY A 1 277 ? 14.306 -5.827 -19.027 1.00 95.94 277 GLY A C 1
ATOM 2200 O O . GLY A 1 277 ? 15.346 -5.254 -19.351 1.00 95.94 277 GLY A O 1
ATOM 2201 N N . LEU A 1 278 ? 13.126 -5.209 -19.001 1.00 96.31 278 LEU A N 1
ATOM 2202 C CA . LEU A 1 278 ? 12.895 -3.800 -19.303 1.00 96.31 278 LEU A CA 1
ATOM 2203 C C . LEU A 1 278 ? 12.850 -2.995 -17.999 1.00 96.31 278 LEU A C 1
ATOM 2205 O O . LEU A 1 278 ? 11.877 -3.038 -17.246 1.00 96.31 278 LEU A O 1
ATOM 2209 N N . PHE A 1 279 ? 13.910 -2.235 -17.737 1.00 94.44 279 PHE A N 1
ATOM 2210 C CA . PHE A 1 279 ? 14.049 -1.416 -16.534 1.00 94.44 279 PHE A CA 1
ATOM 2211 C C . PHE A 1 279 ? 14.401 0.040 -16.872 1.00 94.44 279 PHE A C 1
ATOM 2213 O O . PHE A 1 279 ? 15.449 0.528 -16.434 1.00 94.44 279 PHE A O 1
ATOM 2220 N N . PRO A 1 280 ? 13.567 0.748 -17.663 1.00 92.00 280 PRO A N 1
ATOM 2221 C CA . PRO A 1 280 ? 13.852 2.128 -18.034 1.00 92.00 280 PRO A CA 1
ATOM 2222 C C . PRO A 1 280 ? 13.945 3.031 -16.789 1.00 92.00 280 PRO A C 1
ATOM 2224 O O . PRO A 1 280 ? 13.198 2.849 -15.818 1.00 92.00 280 PRO A O 1
ATOM 2227 N N . PRO A 1 281 ? 14.856 4.016 -16.772 1.00 88.38 281 PRO A N 1
ATOM 2228 C CA . PRO A 1 281 ? 14.875 5.038 -15.739 1.00 88.38 281 PRO A CA 1
ATOM 2229 C C . PRO A 1 281 ? 13.636 5.923 -15.854 1.00 88.38 281 PRO A C 1
ATOM 2231 O O . PRO A 1 281 ? 13.316 6.410 -16.933 1.00 88.38 281 PRO A O 1
ATOM 2234 N N . ARG A 1 282 ? 12.970 6.170 -14.723 1.00 86.31 282 ARG A N 1
ATOM 2235 C CA . ARG A 1 282 ? 11.883 7.146 -14.609 1.00 86.31 282 ARG A CA 1
ATOM 2236 C C . ARG A 1 282 ? 12.377 8.314 -13.755 1.00 86.31 282 ARG A C 1
ATOM 2238 O O . ARG A 1 282 ? 12.411 8.185 -12.528 1.00 86.31 282 ARG A O 1
ATOM 2245 N N . PRO A 1 283 ? 12.828 9.426 -14.354 1.00 76.75 283 PRO A N 1
ATOM 2246 C CA . PRO A 1 283 ? 13.200 10.591 -13.570 1.00 76.75 283 PRO A CA 1
ATOM 2247 C C . PRO A 1 283 ? 11.938 11.181 -12.914 1.00 76.75 283 PRO A C 1
ATOM 2249 O O . PRO A 1 283 ? 10.841 11.085 -13.463 1.00 76.75 283 PRO A O 1
ATOM 2252 N N . ILE A 1 284 ? 12.070 11.771 -11.722 1.00 68.50 284 ILE A N 1
ATOM 2253 C CA . ILE A 1 284 ? 10.940 12.355 -10.986 1.00 68.50 284 ILE A CA 1
ATOM 2254 C C . ILE A 1 284 ? 11.110 13.873 -10.926 1.00 68.50 284 ILE A C 1
ATOM 2256 O O . ILE A 1 284 ? 12.143 14.393 -10.490 1.00 68.50 284 ILE A O 1
ATOM 2260 N N . ALA A 1 285 ? 10.068 14.591 -11.343 1.00 59.66 285 ALA A N 1
ATOM 2261 C CA . ALA A 1 285 ? 10.011 16.041 -11.237 1.00 59.66 285 ALA A CA 1
ATOM 2262 C C . ALA A 1 285 ? 9.961 16.483 -9.765 1.00 59.66 285 ALA A C 1
ATOM 2264 O O . ALA A 1 285 ? 9.130 16.021 -8.981 1.00 59.66 285 ALA A O 1
ATOM 2265 N N . HIS A 1 286 ? 10.818 17.427 -9.395 1.00 59.56 286 HIS A N 1
ATOM 2266 C CA . HIS A 1 286 ? 10.844 18.053 -8.078 1.00 59.56 286 HIS A CA 1
ATOM 2267 C C . HIS A 1 286 ? 11.128 19.558 -8.209 1.00 59.56 286 HIS A C 1
ATOM 2269 O O . HIS A 1 286 ? 11.347 20.091 -9.296 1.00 59.56 286 HIS A O 1
ATOM 2275 N N . SER A 1 287 ? 11.103 20.285 -7.090 1.00 44.78 287 SER A N 1
ATOM 2276 C CA . SER A 1 287 ? 11.150 21.758 -7.073 1.00 44.78 287 SER A CA 1
ATOM 2277 C C . SER A 1 287 ? 12.433 22.385 -7.638 1.00 44.78 287 SER A C 1
ATOM 2279 O O . SER A 1 287 ? 12.456 23.595 -7.857 1.00 44.78 287 SER A O 1
ATOM 2281 N N . LYS A 1 288 ? 13.488 21.593 -7.868 1.00 49.91 288 LYS A N 1
ATOM 2282 C CA . LYS A 1 288 ? 14.795 22.036 -8.378 1.00 49.91 288 LYS A CA 1
ATOM 2283 C C . LYS A 1 288 ? 15.200 21.384 -9.711 1.00 49.91 288 LYS A C 1
ATOM 2285 O O . LYS A 1 288 ? 16.260 21.731 -10.225 1.00 49.91 288 LYS A O 1
ATOM 2290 N N . GLY A 1 289 ? 14.369 20.517 -10.300 1.00 57.53 289 GLY A N 1
ATOM 2291 C CA . GLY A 1 289 ? 14.681 19.826 -11.554 1.00 57.53 289 GLY A CA 1
ATOM 2292 C C . GLY A 1 289 ? 14.026 18.450 -11.668 1.00 57.53 289 GLY A C 1
ATOM 2293 O O . GLY A 1 289 ? 12.961 18.205 -11.106 1.00 57.53 289 GLY A O 1
ATOM 2294 N N . TRP A 1 290 ? 14.680 17.550 -12.400 1.00 55.62 290 TRP A N 1
ATOM 2295 C CA . TRP A 1 290 ? 14.353 16.127 -12.467 1.00 55.62 290 TRP A CA 1
ATOM 2296 C C . TRP A 1 290 ? 15.500 15.345 -11.829 1.00 55.62 290 TRP A C 1
ATOM 2298 O O . TRP A 1 290 ? 16.658 15.541 -12.190 1.00 55.62 290 TRP A O 1
ATOM 2308 N N . GLU A 1 291 ? 15.192 14.517 -10.833 1.00 56.59 291 GLU A N 1
ATOM 2309 C CA . GLU A 1 291 ? 16.183 13.716 -10.112 1.00 56.59 291 GLU A CA 1
ATOM 2310 C C . GLU A 1 291 ? 15.689 12.277 -10.032 1.00 56.59 291 GLU A C 1
ATOM 2312 O O . GLU A 1 291 ? 14.507 11.992 -9.834 1.00 56.59 291 GLU A O 1
ATOM 2317 N N . CYS A 1 292 ? 16.630 11.364 -10.208 1.00 60.47 292 CYS A N 1
ATOM 2318 C CA . CYS A 1 292 ? 16.507 9.971 -9.828 1.00 60.47 292 CYS A CA 1
ATOM 2319 C C . CYS A 1 292 ? 17.860 9.641 -9.186 1.00 60.47 292 CYS A C 1
ATOM 2321 O O . CYS A 1 292 ? 18.836 9.520 -9.928 1.00 60.47 292 CYS A O 1
ATOM 2323 N N . PRO A 1 293 ? 17.955 9.545 -7.847 1.00 55.84 293 PRO A N 1
ATOM 2324 C CA . PRO A 1 293 ? 19.221 9.284 -7.148 1.00 55.84 293 PRO A CA 1
ATOM 2325 C C . PRO A 1 293 ? 19.935 8.040 -7.693 1.00 55.84 293 PRO A C 1
ATOM 2327 O O . PRO A 1 293 ? 21.128 8.046 -7.970 1.00 55.84 293 PRO A O 1
ATOM 2330 N N . SER A 1 294 ? 19.147 7.013 -8.005 1.00 58.78 294 SER A N 1
ATOM 2331 C CA . SER A 1 294 ? 19.556 5.759 -8.642 1.00 58.78 294 SER A CA 1
ATOM 2332 C C . SER A 1 294 ? 20.063 5.901 -10.082 1.00 58.78 294 SER A C 1
ATOM 2334 O O . SER A 1 294 ? 20.801 5.049 -10.578 1.00 58.78 294 SER A O 1
ATOM 2336 N N . CYS A 1 295 ? 19.632 6.945 -10.789 1.00 60.09 295 CYS A N 1
ATOM 2337 C CA . CYS A 1 295 ? 19.971 7.201 -12.185 1.00 60.09 295 CYS A CA 1
ATOM 2338 C C . CYS A 1 295 ? 21.105 8.235 -12.314 1.00 60.09 295 CYS A C 1
ATOM 2340 O O . CYS A 1 295 ? 21.816 8.223 -13.310 1.00 60.09 295 CYS A O 1
ATOM 2342 N N . GLN A 1 296 ? 21.319 9.092 -11.310 1.00 60.03 296 GLN A N 1
ATOM 2343 C CA . GLN A 1 296 ? 22.344 10.145 -11.287 1.00 60.03 296 GLN A CA 1
ATOM 2344 C C . GLN A 1 296 ? 23.633 9.719 -10.558 1.00 60.03 296 GLN A C 1
ATOM 2346 O O . GLN A 1 296 ? 24.208 10.489 -9.795 1.00 60.03 296 GLN A O 1
ATOM 2351 N N . ALA A 1 297 ? 24.117 8.503 -10.816 1.00 54.81 297 ALA A N 1
ATOM 2352 C CA . ALA A 1 297 ? 25.306 7.962 -10.149 1.00 54.81 297 ALA A CA 1
ATOM 2353 C C . ALA A 1 297 ? 26.624 8.724 -10.449 1.00 54.81 297 ALA A C 1
ATOM 2355 O O . ALA A 1 297 ? 27.588 8.561 -9.710 1.00 54.81 297 ALA A O 1
ATOM 2356 N N . ASP A 1 298 ? 26.669 9.559 -11.498 1.00 53.66 298 ASP A N 1
ATOM 2357 C CA . ASP A 1 298 ? 27.881 10.252 -11.978 1.00 53.66 298 ASP A CA 1
ATOM 2358 C C . ASP A 1 298 ? 27.856 11.778 -11.715 1.00 53.66 298 ASP A C 1
ATOM 2360 O O . ASP A 1 298 ? 27.926 12.585 -12.650 1.00 53.66 298 ASP A O 1
ATOM 2364 N N . ASP A 1 299 ? 27.744 12.201 -10.450 1.00 51.62 299 ASP A N 1
ATOM 2365 C CA . ASP A 1 299 ? 27.896 13.601 -9.994 1.00 51.62 299 ASP A CA 1
ATOM 2366 C C . ASP A 1 299 ? 27.082 14.651 -10.796 1.00 51.62 299 ASP A C 1
ATOM 2368 O O . ASP A 1 299 ? 27.516 15.793 -10.986 1.00 51.62 299 ASP A O 1
ATOM 2372 N N . GLY A 1 300 ? 25.913 14.271 -11.327 1.00 52.69 300 GLY A N 1
ATOM 2373 C CA . GLY A 1 300 ? 25.038 15.162 -12.103 1.00 52.69 300 GLY A CA 1
ATOM 2374 C C . GLY A 1 300 ? 25.513 15.498 -13.529 1.00 52.69 300 GLY A C 1
ATOM 2375 O O . GLY A 1 300 ? 25.036 16.474 -14.114 1.00 52.69 300 GLY A O 1
ATOM 2376 N N . LYS A 1 301 ? 26.445 14.727 -14.113 1.00 52.84 301 LYS A N 1
ATOM 2377 C CA . LYS A 1 301 ? 26.890 14.920 -15.512 1.00 52.84 301 LYS A CA 1
ATOM 2378 C C . LYS A 1 301 ? 25.899 14.401 -16.555 1.00 52.84 301 LYS A C 1
ATOM 2380 O O . LYS A 1 301 ? 25.873 14.932 -17.665 1.00 52.84 301 LYS A O 1
ATOM 2385 N N . ASP A 1 302 ? 25.077 13.421 -16.195 1.00 57.62 302 ASP A N 1
ATOM 2386 C CA . ASP A 1 302 ? 24.001 12.913 -17.043 1.00 57.62 302 ASP A CA 1
ATOM 2387 C C . ASP A 1 302 ? 22.711 13.717 -16.779 1.00 57.62 302 ASP A C 1
ATOM 2389 O O . ASP A 1 302 ? 22.170 13.707 -15.670 1.00 57.62 302 ASP A O 1
ATOM 2393 N N . ARG A 1 303 ? 22.209 14.436 -17.792 1.00 60.03 303 ARG A N 1
ATOM 2394 C CA . ARG A 1 303 ? 20.921 15.147 -17.719 1.00 60.03 303 ARG A CA 1
ATOM 2395 C C . ARG A 1 303 ? 19.784 14.214 -18.128 1.00 60.03 303 ARG A C 1
ATOM 2397 O O . ARG A 1 303 ? 19.437 14.139 -19.298 1.00 60.03 303 ARG A O 1
ATOM 2404 N N . TYR A 1 304 ? 19.203 13.529 -17.150 1.00 69.81 304 TYR A N 1
ATOM 2405 C CA . TYR A 1 304 ? 17.932 12.816 -17.303 1.00 69.81 304 TYR A CA 1
ATOM 2406 C C . TYR A 1 304 ? 16.773 13.783 -17.021 1.00 69.81 304 TYR A C 1
ATOM 2408 O O . TYR A 1 304 ? 16.191 13.768 -15.935 1.00 69.81 304 TYR A O 1
ATOM 2416 N N . ASP A 1 305 ? 16.510 14.694 -17.957 1.00 71.50 305 ASP A N 1
ATOM 2417 C CA . ASP A 1 305 ? 15.361 15.601 -17.884 1.00 71.50 305 ASP A CA 1
ATOM 2418 C C . ASP A 1 305 ? 14.113 15.005 -18.562 1.00 71.50 305 ASP A C 1
ATOM 2420 O O . ASP A 1 305 ? 14.112 13.861 -19.022 1.00 71.50 305 ASP A O 1
ATOM 2424 N N . SER A 1 306 ? 13.015 15.764 -18.570 1.00 75.19 306 SER A N 1
ATOM 2425 C CA . SER A 1 306 ? 11.756 15.319 -19.168 1.00 75.19 306 SER A CA 1
ATOM 2426 C C . SER A 1 306 ? 11.864 15.037 -20.661 1.00 75.19 306 SER A C 1
ATOM 2428 O O . SER A 1 306 ? 11.246 14.093 -21.129 1.00 75.19 306 SER A O 1
ATOM 2430 N N . GLU A 1 307 ? 12.622 15.840 -21.416 1.00 82.44 307 GLU A N 1
ATOM 2431 C CA . GLU A 1 307 ? 12.726 15.665 -22.871 1.00 82.44 307 GLU A CA 1
ATOM 2432 C C . GLU A 1 307 ? 13.481 14.380 -23.197 1.00 82.44 307 GLU A C 1
ATOM 2434 O O . GLU A 1 307 ? 13.042 13.594 -24.036 1.00 82.44 307 GLU A O 1
ATOM 2439 N N . TRP A 1 308 ? 14.568 14.128 -22.465 1.00 86.44 308 TRP A N 1
ATOM 2440 C CA . TRP A 1 308 ? 15.309 12.879 -22.557 1.00 86.44 308 TRP A CA 1
ATOM 2441 C C . TRP A 1 308 ? 14.426 11.661 -22.262 1.00 86.44 308 TRP A C 1
ATOM 2443 O O . TRP A 1 308 ? 14.486 10.656 -22.968 1.00 86.44 308 TRP A O 1
ATOM 2453 N N . PHE A 1 309 ? 13.593 11.745 -21.222 1.00 86.00 309 PHE A N 1
ATOM 2454 C CA . PHE A 1 309 ? 12.716 10.643 -20.837 1.00 86.00 309 PHE A CA 1
ATOM 2455 C C . PHE A 1 309 ? 11.621 10.384 -21.872 1.00 86.00 309 PHE A C 1
ATOM 2457 O O . PHE A 1 309 ? 11.407 9.233 -22.239 1.00 86.00 309 PHE A O 1
ATOM 2464 N N . GLU A 1 310 ? 10.975 11.431 -22.390 1.00 87.69 310 GLU A N 1
ATOM 2465 C CA . GLU A 1 310 ? 9.988 11.292 -23.468 1.00 87.69 310 GLU A CA 1
ATOM 2466 C C . GLU A 1 310 ? 10.608 10.660 -24.721 1.00 87.69 310 GLU A C 1
ATOM 2468 O O . GLU A 1 310 ? 10.001 9.772 -25.315 1.00 87.69 310 GLU A O 1
ATOM 2473 N N . GLN A 1 311 ? 11.840 11.043 -25.077 1.00 90.62 311 GLN A N 1
ATOM 2474 C CA . GLN A 1 311 ? 12.557 10.438 -26.200 1.00 90.62 311 GLN A CA 1
ATOM 2475 C C . GLN A 1 311 ? 12.886 8.958 -25.950 1.00 90.62 311 GLN A C 1
ATOM 2477 O O . GLN A 1 311 ? 12.752 8.143 -26.859 1.00 90.62 311 GLN A O 1
ATOM 2482 N N . LEU A 1 312 ? 13.282 8.587 -24.727 1.00 90.25 312 LEU A N 1
ATOM 2483 C CA . LEU A 1 312 ? 13.513 7.183 -24.374 1.00 90.25 312 LEU A CA 1
ATOM 2484 C C . LEU A 1 312 ? 12.233 6.348 -24.554 1.00 90.25 312 LEU A C 1
ATOM 2486 O O . LEU A 1 312 ? 12.296 5.220 -25.038 1.00 90.25 312 LEU A O 1
ATOM 2490 N N . LEU A 1 313 ? 11.074 6.901 -24.180 1.00 91.69 313 LEU A N 1
ATOM 2491 C CA . LEU A 1 313 ? 9.768 6.238 -24.281 1.00 91.69 313 LEU A CA 1
ATOM 2492 C C . LEU A 1 313 ? 9.251 6.068 -25.719 1.00 91.69 313 LEU A C 1
ATOM 2494 O O . LEU A 1 313 ? 8.230 5.404 -25.910 1.00 91.69 313 LEU A O 1
ATOM 2498 N N . ASP A 1 314 ? 9.915 6.646 -26.722 1.00 93.62 314 ASP A N 1
ATOM 2499 C CA . ASP A 1 314 ? 9.590 6.408 -28.133 1.00 93.62 314 ASP A CA 1
ATOM 2500 C C . ASP A 1 314 ? 10.095 5.043 -28.637 1.00 93.62 314 ASP A C 1
ATOM 2502 O O . ASP A 1 314 ? 9.728 4.631 -29.737 1.00 93.62 314 ASP A O 1
ATOM 2506 N N . ASP A 1 315 ? 10.899 4.318 -27.851 1.00 95.62 315 ASP A N 1
ATOM 2507 C CA . ASP A 1 315 ? 11.282 2.945 -28.178 1.00 95.62 315 ASP A CA 1
ATOM 2508 C C . ASP A 1 315 ? 10.065 2.000 -28.140 1.00 95.62 315 ASP A C 1
ATOM 2510 O O . ASP A 1 315 ? 9.317 1.952 -27.158 1.00 95.62 315 ASP A O 1
ATOM 2514 N N . ASP A 1 316 ? 9.882 1.206 -29.200 1.00 95.81 316 ASP A N 1
ATOM 2515 C CA . ASP A 1 316 ? 8.746 0.289 -29.350 1.00 95.81 316 ASP A CA 1
ATOM 2516 C C . ASP A 1 316 ? 8.644 -0.727 -28.197 1.00 95.81 316 ASP A C 1
ATOM 2518 O O . ASP A 1 316 ? 7.532 -1.114 -27.810 1.00 95.81 316 ASP A O 1
ATOM 2522 N N . LEU A 1 317 ? 9.780 -1.125 -27.602 1.00 95.81 317 LEU A N 1
ATOM 2523 C CA . LEU A 1 317 ? 9.812 -2.033 -26.449 1.00 95.81 317 LEU A CA 1
ATOM 2524 C C . LEU A 1 317 ? 9.151 -1.420 -25.208 1.00 95.81 317 LEU A C 1
ATOM 2526 O O . LEU A 1 317 ? 8.696 -2.154 -24.333 1.00 95.81 317 LEU A O 1
ATOM 2530 N N . LEU A 1 318 ? 9.077 -0.091 -25.123 1.00 96.31 318 LEU A N 1
ATOM 2531 C CA . LEU A 1 318 ? 8.494 0.638 -23.998 1.00 96.31 318 LEU A CA 1
ATOM 2532 C C . LEU A 1 318 ? 7.050 1.088 -24.250 1.00 96.31 318 LEU A C 1
ATOM 2534 O O . LEU A 1 318 ? 6.454 1.706 -23.370 1.00 96.31 318 LEU A O 1
ATOM 2538 N N . SER A 1 319 ? 6.450 0.749 -25.394 1.00 96.56 319 SER A N 1
ATOM 2539 C CA . SER A 1 319 ? 5.094 1.182 -25.772 1.00 96.56 319 SER A CA 1
ATOM 2540 C C . SER A 1 319 ? 4.018 0.843 -24.727 1.00 96.56 319 SER A C 1
ATOM 2542 O O . SER A 1 319 ? 3.220 1.707 -24.359 1.00 96.56 319 SER A O 1
ATOM 2544 N N . ALA A 1 320 ? 4.025 -0.382 -24.191 1.00 96.69 320 ALA A N 1
ATOM 2545 C CA . ALA A 1 320 ? 3.091 -0.808 -23.147 1.00 96.69 320 ALA A CA 1
ATOM 2546 C C . ALA A 1 320 ? 3.312 -0.048 -21.828 1.00 96.69 320 ALA A C 1
ATOM 2548 O O . ALA A 1 320 ? 2.358 0.421 -21.210 1.00 96.69 320 ALA A O 1
ATOM 2549 N N . TYR A 1 321 ? 4.577 0.135 -21.430 1.00 96.12 321 TYR A N 1
ATOM 2550 C CA . TYR A 1 321 ? 4.941 0.917 -20.247 1.00 96.12 321 TYR A CA 1
ATOM 2551 C C . TYR A 1 321 ? 4.491 2.375 -20.381 1.00 96.12 321 TYR A C 1
ATOM 2553 O O . TYR A 1 321 ? 3.817 2.895 -19.492 1.00 96.12 321 TYR A O 1
ATOM 2561 N N . ARG A 1 322 ? 4.788 3.005 -21.525 1.00 95.19 322 ARG A N 1
ATOM 2562 C CA . ARG A 1 322 ? 4.363 4.366 -21.868 1.00 95.19 322 ARG A CA 1
ATOM 2563 C C . ARG A 1 322 ? 2.850 4.519 -21.759 1.00 95.19 322 ARG A C 1
ATOM 2565 O O . ARG A 1 322 ? 2.403 5.482 -21.151 1.00 95.19 322 ARG A O 1
ATOM 2572 N N . GLY A 1 323 ? 2.083 3.562 -22.284 1.00 94.75 323 GLY A N 1
ATOM 2573 C CA . GLY A 1 323 ? 0.619 3.591 -22.235 1.00 94.75 323 GLY A CA 1
ATOM 2574 C C . GLY A 1 323 ? 0.028 3.581 -20.821 1.00 94.75 323 GLY A C 1
ATOM 2575 O O . GLY A 1 323 ? -1.080 4.075 -20.628 1.00 94.75 323 GLY A O 1
ATOM 2576 N N . VAL A 1 324 ? 0.757 3.059 -19.827 1.00 94.00 324 VAL A N 1
ATOM 2577 C CA . VAL A 1 324 ? 0.346 3.117 -18.414 1.00 94.00 324 VAL A CA 1
ATOM 2578 C C . VAL A 1 324 ? 0.727 4.449 -17.775 1.00 94.00 324 VAL A C 1
ATOM 2580 O O . VAL A 1 324 ? -0.037 4.977 -16.972 1.00 94.00 324 VAL A O 1
ATOM 2583 N N . ILE A 1 325 ? 1.916 4.979 -18.076 1.00 90.31 325 ILE A N 1
ATOM 2584 C CA . ILE A 1 325 ? 2.455 6.142 -17.357 1.00 90.31 325 ILE A CA 1
ATOM 2585 C C . ILE A 1 325 ? 2.083 7.507 -17.948 1.00 90.31 325 ILE A C 1
ATOM 2587 O O . ILE A 1 325 ? 2.344 8.517 -17.286 1.00 90.31 325 ILE A O 1
ATOM 2591 N N . SER A 1 326 ? 1.507 7.534 -19.154 1.00 82.69 326 SER A N 1
ATOM 2592 C CA . SER A 1 326 ? 1.100 8.749 -19.877 1.00 82.69 326 SER A CA 1
ATOM 2593 C C . SER A 1 326 ? -0.115 9.468 -19.296 1.00 82.69 326 SER A C 1
ATOM 2595 O O . SER A 1 326 ? -0.969 8.815 -18.650 1.00 82.69 326 SER A O 1
#

Foldseek 3Di:
DVCLQQLAPDPLFFQPFQPDDFDAQAQALQSQLVCLVFLLVSCVCPGVVDDDPPPLVVDLADDLVNLLVLLLVLVQVLQVVVPDDDQLDADDPVSVVVSVVSLVVSLVVCVVVRPRNDPPNSVVSSVQSVLLSNLVRVLVSVVSVSFKGWDDAFAWDNFQWDQAPVRHTDGHTDTQGTWIAGPQGAIETEDEDQDDPVVQVPDELVQPCLLVNGLCFLSVQSSVCVVSPHGDDFHWYWYFHRGNVQRNDIHTYTNDPSSNNVSSLSSVLSSVCVSRSGRGGDFDDDPPFTDDVSSPPPVNPRDPHPVSSVSSCVDPSNVSSVVSND

Radius of gyration: 21.71 Å; chains: 1; bounding box: 54×39×58 Å